Protein AF-A0A820LWG1-F1 (afdb_monomer)

Organism: NCBI:txid392030

Sequence (207 aa):
MNIDNVELYLRENHHHRILLNYHIVKKFYLRVALVQLDIRFLKSCRTKDIIPKFLWFKTANRNLTASPAYKNSQRRLLKQDIKEKLYGHLLRTAPKHTVDPAVVTNLSTRILSNDEIDCLANGLDYGLVPKRFDEMNAVGNIEQFFHRVTDIYQHHKKCMKDLRDNDKIIPNDIRVLNINEMILASHLRSLTDTFRHQADRYRQKQY

Mean predicted aligned error: 16.71 Å

Structure (mmCIF, N/CA/C/O backbone):
data_AF-A0A820LWG1-F1
#
_entry.id   AF-A0A820LWG1-F1
#
loop_
_atom_site.group_PDB
_atom_site.id
_atom_site.type_symbol
_atom_site.label_atom_id
_atom_site.label_alt_id
_atom_site.label_comp_id
_atom_site.label_asym_id
_atom_site.label_entity_id
_atom_site.label_seq_id
_atom_site.pdbx_PDB_ins_code
_atom_site.Cartn_x
_atom_site.Cartn_y
_atom_site.Cartn_z
_atom_site.occupancy
_atom_site.B_iso_or_equiv
_atom_site.auth_seq_id
_atom_site.auth_comp_id
_atom_site.auth_asym_id
_atom_site.auth_atom_id
_atom_site.pdbx_PDB_model_num
ATOM 1 N N . MET A 1 1 ? 24.101 2.723 -8.446 1.00 50.53 1 MET A N 1
ATOM 2 C CA . MET A 1 1 ? 23.665 3.758 -9.405 1.00 50.53 1 MET A CA 1
ATOM 3 C C . MET A 1 1 ? 22.662 4.645 -8.682 1.00 50.53 1 MET A C 1
ATOM 5 O O . MET A 1 1 ? 21.725 4.098 -8.115 1.00 50.53 1 MET A O 1
ATOM 9 N N . ASN A 1 2 ? 22.907 5.955 -8.586 1.00 65.75 2 ASN A N 1
ATOM 10 C CA . ASN A 1 2 ? 21.957 6.875 -7.952 1.00 65.75 2 ASN A CA 1
ATOM 11 C C . ASN A 1 2 ? 20.676 6.952 -8.813 1.00 65.75 2 ASN A C 1
ATOM 13 O O . ASN A 1 2 ? 20.778 6.911 -10.039 1.00 65.75 2 ASN A O 1
ATOM 17 N N . ILE A 1 3 ? 19.493 7.035 -8.197 1.00 63.03 3 ILE A N 1
ATOM 18 C CA . ILE A 1 3 ? 18.191 7.118 -8.895 1.00 63.03 3 ILE A CA 1
ATOM 19 C C . ILE A 1 3 ? 18.166 8.310 -9.860 1.00 63.03 3 ILE A C 1
ATOM 21 O O . ILE A 1 3 ? 17.592 8.222 -10.947 1.00 63.03 3 ILE A O 1
ATOM 25 N N . ASP A 1 4 ? 18.852 9.388 -9.490 1.00 71.19 4 ASP A N 1
ATOM 26 C CA . ASP A 1 4 ? 18.966 10.601 -10.296 1.00 71.19 4 ASP A CA 1
ATOM 27 C C . ASP A 1 4 ? 19.727 10.351 -11.610 1.00 71.19 4 ASP A C 1
ATOM 29 O O . ASP A 1 4 ? 19.377 10.903 -12.652 1.00 71.19 4 ASP A O 1
ATOM 33 N N . ASN A 1 5 ? 20.691 9.422 -11.609 1.00 80.06 5 ASN A N 1
ATOM 34 C CA . ASN A 1 5 ? 21.483 9.089 -12.797 1.00 80.06 5 ASN A CA 1
ATOM 35 C C . ASN A 1 5 ? 20.677 8.279 -13.822 1.00 80.06 5 ASN A C 1
ATOM 37 O O . ASN A 1 5 ? 20.964 8.340 -15.014 1.00 80.06 5 ASN A O 1
ATOM 41 N N . VAL A 1 6 ? 19.675 7.515 -13.373 1.00 78.38 6 VAL A N 1
ATOM 42 C CA . VAL A 1 6 ? 18.792 6.749 -14.269 1.00 78.38 6 VAL A CA 1
ATOM 43 C C . VAL A 1 6 ? 17.844 7.691 -15.001 1.00 78.38 6 VAL A C 1
ATOM 45 O O . VAL A 1 6 ? 17.640 7.550 -16.201 1.00 78.38 6 VAL A O 1
ATOM 48 N N . GLU A 1 7 ? 17.286 8.680 -14.303 1.00 82.94 7 GLU A N 1
ATOM 49 C CA . GLU A 1 7 ? 16.366 9.637 -14.919 1.00 82.94 7 GLU A CA 1
ATOM 50 C C . GLU A 1 7 ? 17.078 10.539 -15.935 1.00 82.94 7 GLU A C 1
ATOM 52 O O . GLU A 1 7 ? 16.547 10.758 -17.024 1.00 82.94 7 GLU A O 1
ATOM 57 N N . LEU A 1 8 ? 18.294 10.997 -15.617 1.00 84.50 8 LEU A N 1
ATOM 58 C CA . LEU A 1 8 ? 19.128 11.764 -16.545 1.00 84.50 8 LEU A CA 1
ATOM 59 C C . LEU A 1 8 ? 19.447 10.951 -17.809 1.00 84.50 8 LEU A C 1
ATOM 61 O O . LEU A 1 8 ? 19.193 11.409 -18.920 1.00 84.50 8 LEU A O 1
ATOM 65 N N . TYR A 1 9 ? 19.883 9.701 -17.639 1.00 82.56 9 TYR A N 1
ATOM 66 C CA . TYR A 1 9 ? 20.164 8.801 -18.756 1.00 82.56 9 TYR A CA 1
ATOM 67 C C . TYR A 1 9 ? 18.933 8.570 -19.646 1.00 82.56 9 TYR A C 1
ATOM 69 O O . TYR A 1 9 ? 19.039 8.605 -20.872 1.00 82.56 9 TYR A O 1
ATOM 77 N N . LEU A 1 10 ? 17.754 8.376 -19.042 1.00 80.75 10 LEU A N 1
ATOM 78 C CA . LEU A 1 10 ? 16.502 8.204 -19.781 1.00 80.75 10 LEU A CA 1
ATOM 79 C C . LEU A 1 10 ? 16.091 9.466 -20.551 1.00 80.75 10 LEU A C 1
ATOM 81 O O . LEU A 1 10 ? 15.512 9.338 -21.627 1.00 80.75 10 LEU A O 1
ATOM 85 N N . ARG A 1 11 ? 16.397 10.664 -20.037 1.00 82.38 11 ARG A N 1
ATOM 86 C CA . ARG A 1 11 ? 16.157 11.932 -20.749 1.00 82.38 11 ARG A CA 1
ATOM 87 C C . ARG A 1 11 ? 17.078 12.099 -21.949 1.00 82.38 11 ARG A C 1
ATOM 89 O O . ARG A 1 11 ? 16.626 12.582 -22.980 1.00 82.38 11 ARG A O 1
ATOM 96 N N . GLU A 1 12 ? 18.336 11.696 -21.814 1.00 86.31 12 GLU A N 1
ATOM 97 C CA . GLU A 1 12 ? 19.353 11.867 -22.854 1.00 86.31 12 GLU A CA 1
ATOM 98 C C . GLU A 1 12 ? 19.250 10.822 -23.975 1.00 86.31 12 GLU A C 1
ATOM 100 O O . GLU A 1 12 ? 19.543 11.133 -25.125 1.00 86.31 12 GLU A O 1
ATOM 105 N N . ASN A 1 13 ? 18.820 9.592 -23.664 1.00 78.38 13 ASN A N 1
ATOM 106 C CA . ASN A 1 13 ? 18.968 8.450 -24.578 1.00 78.38 13 ASN A CA 1
ATOM 107 C C . ASN A 1 13 ? 17.647 7.843 -25.078 1.00 78.38 13 ASN A C 1
ATOM 109 O O . ASN A 1 13 ? 17.668 6.965 -25.942 1.00 78.38 13 ASN A O 1
ATOM 113 N N . HIS A 1 14 ? 16.489 8.256 -24.550 1.00 79.00 14 HIS A N 1
ATOM 114 C CA . HIS A 1 14 ? 15.221 7.576 -24.824 1.00 79.00 14 HIS A CA 1
ATOM 115 C C . HIS A 1 14 ? 14.048 8.526 -25.108 1.00 79.00 14 HIS A C 1
ATOM 117 O O . HIS A 1 14 ? 13.994 9.668 -24.660 1.00 79.00 14 HIS A O 1
ATOM 123 N N . HIS A 1 15 ? 13.054 8.026 -25.852 1.00 75.31 15 HIS A N 1
ATOM 124 C CA . HIS A 1 15 ? 11.836 8.774 -26.167 1.00 75.31 15 HIS A CA 1
ATOM 125 C C . HIS A 1 15 ? 10.982 9.051 -24.920 1.00 75.31 15 HIS A C 1
ATOM 127 O O . HIS A 1 15 ? 10.884 8.220 -24.015 1.00 75.31 15 HIS A O 1
ATOM 133 N N . HIS A 1 16 ? 10.251 10.171 -24.945 1.00 75.56 16 HIS A N 1
ATOM 134 C CA . HIS A 1 16 ? 9.352 10.649 -23.883 1.00 75.56 16 HIS A CA 1
ATOM 135 C C . HIS A 1 16 ? 8.434 9.566 -23.273 1.00 75.56 16 HIS A C 1
ATOM 137 O O . HIS A 1 16 ? 8.192 9.556 -22.067 1.00 75.56 16 HIS A O 1
ATOM 143 N N . ARG A 1 17 ? 7.971 8.598 -24.079 1.00 71.31 17 ARG A N 1
ATOM 144 C CA . ARG A 1 17 ? 7.137 7.472 -23.617 1.00 71.31 17 ARG A CA 1
ATOM 145 C C . ARG A 1 17 ? 7.831 6.565 -22.591 1.00 71.31 17 ARG A C 1
ATOM 147 O O . ARG A 1 17 ? 7.182 6.108 -21.656 1.00 71.31 17 ARG A O 1
ATOM 154 N N . ILE A 1 18 ? 9.131 6.309 -22.742 1.00 76.56 18 ILE A N 1
ATOM 155 C CA . ILE A 1 18 ? 9.896 5.466 -21.805 1.00 76.56 18 ILE A CA 1
ATOM 156 C C . ILE A 1 18 ? 10.023 6.177 -20.454 1.00 76.56 18 ILE A C 1
ATOM 158 O O . ILE A 1 18 ? 9.853 5.558 -19.406 1.00 76.56 18 ILE A O 1
ATOM 162 N N . LEU A 1 19 ? 10.229 7.494 -20.484 1.00 77.62 19 LEU A N 1
ATOM 163 C CA . LEU A 1 19 ? 10.267 8.352 -19.302 1.00 77.62 19 LEU A CA 1
ATOM 164 C C . LEU A 1 19 ? 8.940 8.352 -18.537 1.00 77.62 19 LEU A C 1
ATOM 166 O O . LEU A 1 19 ? 8.931 8.211 -17.315 1.00 77.62 19 LEU A O 1
ATOM 170 N N . LEU A 1 20 ? 7.816 8.441 -19.253 1.00 76.19 20 LEU A N 1
ATOM 171 C CA . LEU A 1 20 ? 6.486 8.353 -18.652 1.00 76.19 20 LEU A CA 1
ATOM 172 C C . LEU A 1 20 ? 6.287 7.012 -17.929 1.00 76.19 20 LEU A C 1
ATOM 174 O O . LEU A 1 20 ? 5.904 6.991 -16.758 1.00 76.19 20 LEU A O 1
ATOM 178 N N . ASN A 1 21 ? 6.615 5.901 -18.592 1.00 74.75 21 ASN A N 1
ATOM 179 C CA . ASN A 1 21 ? 6.519 4.568 -17.995 1.00 74.75 21 ASN A CA 1
ATOM 180 C C . ASN A 1 21 ? 7.423 4.431 -16.763 1.00 74.75 21 ASN A C 1
ATOM 182 O O . ASN A 1 21 ? 6.991 3.909 -15.735 1.00 74.75 21 ASN A O 1
ATOM 186 N N . TYR A 1 22 ? 8.651 4.953 -16.829 1.00 81.19 22 TYR A N 1
ATOM 187 C CA . TYR A 1 22 ? 9.561 4.983 -15.687 1.00 81.19 22 TYR A CA 1
ATOM 188 C C . TYR A 1 22 ? 8.958 5.733 -14.494 1.00 81.19 22 TYR A C 1
ATOM 190 O O . TYR A 1 22 ? 8.985 5.221 -13.376 1.00 81.19 22 TYR A O 1
ATOM 198 N N . HIS A 1 23 ? 8.359 6.906 -14.709 1.00 80.75 23 HIS A N 1
ATOM 199 C CA . HIS A 1 23 ? 7.719 7.666 -13.635 1.00 80.75 23 HIS A CA 1
ATOM 200 C C . HIS A 1 23 ? 6.524 6.938 -13.018 1.00 80.75 23 HIS A C 1
ATOM 202 O O . HIS A 1 23 ? 6.394 6.933 -11.792 1.00 80.75 23 HIS A O 1
ATOM 208 N N . ILE A 1 24 ? 5.688 6.292 -13.835 1.00 78.81 24 ILE A N 1
ATOM 209 C CA . ILE A 1 24 ? 4.558 5.481 -13.356 1.00 78.81 24 ILE A CA 1
ATOM 210 C C . ILE A 1 24 ? 5.069 4.363 -12.441 1.00 78.81 24 ILE A C 1
ATOM 212 O O . ILE A 1 24 ? 4.606 4.216 -11.307 1.00 78.81 24 ILE A O 1
ATOM 216 N N . VAL A 1 25 ? 6.082 3.623 -12.896 1.00 77.81 25 VAL A N 1
ATOM 217 C CA . VAL A 1 25 ? 6.689 2.524 -12.137 1.00 77.81 25 VAL A CA 1
ATOM 218 C C . VAL A 1 25 ? 7.358 3.039 -10.857 1.00 77.81 25 VAL A C 1
ATOM 220 O O . VAL A 1 25 ? 7.107 2.511 -9.773 1.00 77.81 25 VAL A O 1
ATOM 223 N N . LYS A 1 26 ? 8.147 4.118 -10.936 1.00 84.25 26 LYS A N 1
ATOM 224 C CA . LYS A 1 26 ? 8.788 4.773 -9.781 1.00 84.25 26 LYS A CA 1
ATOM 225 C C . LYS A 1 26 ? 7.750 5.177 -8.733 1.00 84.25 26 LYS A C 1
ATOM 227 O O . LYS A 1 26 ? 7.909 4.869 -7.553 1.00 84.25 26 LYS A O 1
ATOM 232 N N . LYS A 1 27 ? 6.657 5.817 -9.155 1.00 82.00 27 LYS A N 1
ATOM 233 C CA . LYS A 1 27 ? 5.558 6.240 -8.277 1.00 82.00 27 LYS A CA 1
ATOM 234 C C . LYS A 1 27 ? 4.862 5.052 -7.617 1.00 82.00 27 LYS A C 1
ATOM 236 O O . LYS A 1 27 ? 4.567 5.113 -6.423 1.00 82.00 27 LYS A O 1
ATOM 241 N N . PHE A 1 28 ? 4.644 3.965 -8.355 1.00 81.94 28 PHE A N 1
ATOM 242 C CA . PHE A 1 28 ? 4.111 2.722 -7.803 1.00 81.94 28 PHE A CA 1
ATOM 243 C C . PHE A 1 28 ? 5.015 2.154 -6.699 1.00 81.94 28 PHE A C 1
ATOM 245 O O . PHE A 1 28 ? 4.542 1.913 -5.588 1.00 81.94 28 PHE A O 1
ATOM 252 N N . TYR A 1 29 ? 6.320 2.019 -6.951 1.00 82.56 29 TYR A N 1
ATOM 253 C CA . TYR A 1 29 ? 7.264 1.511 -5.949 1.00 82.56 29 TYR A CA 1
ATOM 254 C C . TYR A 1 29 ? 7.358 2.406 -4.710 1.00 82.56 29 TYR A C 1
ATOM 256 O O . TYR A 1 29 ? 7.412 1.895 -3.592 1.00 82.56 29 TYR A O 1
ATOM 264 N N . LEU A 1 30 ? 7.318 3.731 -4.880 1.00 84.00 30 LEU A N 1
ATOM 265 C CA . LEU A 1 30 ? 7.292 4.666 -3.753 1.00 84.00 30 LEU A CA 1
ATOM 266 C C . LEU A 1 30 ? 6.033 4.486 -2.894 1.00 84.00 30 LEU A C 1
ATOM 268 O O . LEU A 1 30 ? 6.136 4.456 -1.669 1.00 84.00 30 LEU A O 1
ATOM 272 N N . ARG A 1 31 ? 4.857 4.294 -3.507 1.00 83.75 31 ARG A N 1
ATOM 273 C CA . ARG A 1 31 ? 3.612 3.990 -2.774 1.00 83.75 31 ARG A CA 1
ATOM 274 C C . ARG A 1 31 ? 3.729 2.686 -1.982 1.00 83.75 31 ARG A C 1
ATOM 276 O O . ARG A 1 31 ? 3.400 2.670 -0.797 1.00 83.75 31 ARG A O 1
ATOM 283 N N . VAL A 1 32 ? 4.263 1.628 -2.601 1.00 83.69 32 VAL A N 1
ATOM 284 C CA . VAL A 1 32 ? 4.516 0.341 -1.927 1.00 83.69 32 VAL A CA 1
ATOM 285 C C . VAL A 1 32 ? 5.443 0.533 -0.723 1.00 83.69 32 VAL A C 1
ATOM 287 O O . VAL A 1 32 ? 5.138 0.052 0.369 1.00 83.69 32 VAL A O 1
ATOM 290 N N . ALA A 1 33 ? 6.549 1.260 -0.894 1.00 85.56 33 ALA A N 1
ATOM 291 C CA . ALA A 1 33 ? 7.512 1.513 0.174 1.00 85.56 33 ALA A CA 1
ATOM 292 C C . ALA A 1 33 ? 6.890 2.295 1.345 1.00 85.56 33 ALA A C 1
ATOM 294 O O . ALA A 1 33 ? 7.072 1.915 2.502 1.00 85.56 33 ALA A O 1
ATOM 295 N N . LEU A 1 34 ? 6.101 3.337 1.061 1.00 88.94 34 LEU A N 1
ATOM 296 C CA . LEU A 1 34 ? 5.380 4.102 2.085 1.00 88.94 34 LEU A CA 1
ATOM 297 C C . LEU A 1 34 ? 4.405 3.219 2.872 1.00 88.94 34 LEU A C 1
ATOM 299 O O . LEU A 1 34 ? 4.384 3.253 4.100 1.00 88.94 34 LEU A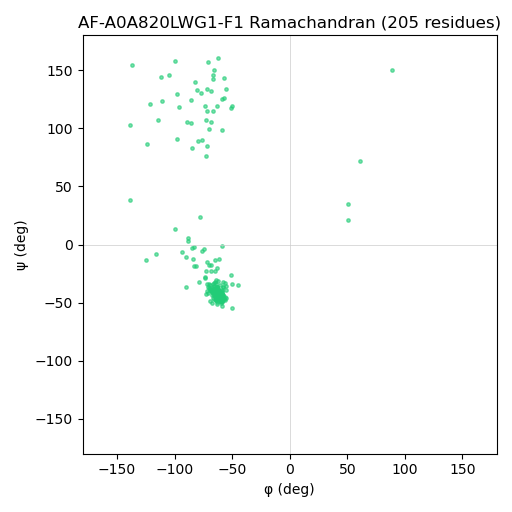 O 1
ATOM 303 N N . VAL A 1 35 ? 3.649 2.360 2.189 1.00 87.50 35 VAL A N 1
ATOM 304 C CA . VAL A 1 35 ? 2.713 1.449 2.862 1.00 87.50 35 VAL A CA 1
ATOM 305 C C . VAL A 1 35 ? 3.444 0.408 3.708 1.00 87.50 35 VAL A C 1
ATOM 307 O O . VAL A 1 35 ? 2.989 0.074 4.802 1.00 87.50 35 VAL A O 1
ATOM 310 N N . GLN A 1 36 ? 4.602 -0.081 3.264 1.00 89.81 36 GLN A N 1
ATOM 311 C CA . GLN A 1 36 ? 5.437 -0.967 4.078 1.00 89.81 36 GLN A CA 1
ATOM 312 C C . GLN A 1 36 ? 5.947 -0.275 5.347 1.00 89.81 36 GLN A C 1
ATOM 314 O O . GLN A 1 36 ? 5.957 -0.897 6.416 1.00 89.81 36 GLN A O 1
ATOM 319 N N . LEU A 1 37 ? 6.342 0.999 5.251 1.00 93.38 37 LEU A N 1
ATOM 320 C CA . LEU A 1 37 ? 6.733 1.806 6.408 1.00 93.38 37 LEU A CA 1
ATOM 321 C C . LEU A 1 37 ? 5.564 1.980 7.383 1.00 93.38 37 LEU A C 1
ATOM 323 O O . LEU A 1 37 ? 5.737 1.718 8.574 1.00 93.38 37 LEU A O 1
ATOM 327 N N . ASP A 1 38 ? 4.369 2.300 6.884 1.00 94.62 38 ASP A N 1
ATOM 328 C CA . ASP A 1 38 ? 3.156 2.389 7.701 1.00 94.62 38 ASP A CA 1
ATOM 329 C C . ASP A 1 38 ? 2.851 1.069 8.414 1.00 94.62 38 ASP A C 1
ATOM 331 O O . ASP A 1 38 ? 2.622 1.043 9.622 1.00 94.62 38 ASP A O 1
ATOM 335 N N . ILE A 1 39 ? 2.879 -0.058 7.696 1.00 94.81 39 ILE A N 1
ATOM 336 C CA . ILE A 1 39 ? 2.629 -1.380 8.285 1.00 94.81 39 ILE A CA 1
ATOM 337 C C . ILE A 1 39 ? 3.658 -1.677 9.379 1.00 94.81 39 ILE A C 1
ATOM 339 O O . ILE A 1 39 ? 3.299 -2.199 10.438 1.00 94.81 39 ILE A O 1
ATOM 343 N N . ARG A 1 40 ? 4.936 -1.351 9.148 1.00 96.69 40 ARG A N 1
ATOM 344 C CA . ARG A 1 40 ? 6.002 -1.532 10.141 1.00 96.69 40 ARG A CA 1
ATOM 345 C C . ARG A 1 40 ? 5.746 -0.677 11.381 1.00 96.69 40 ARG A C 1
ATOM 347 O O . ARG A 1 40 ? 5.840 -1.193 12.496 1.00 96.69 40 ARG A O 1
ATOM 354 N N . PHE A 1 41 ? 5.375 0.586 11.193 1.00 97.75 41 PHE A N 1
ATOM 355 C CA . PHE A 1 41 ? 5.004 1.498 12.270 1.00 97.75 41 PHE A CA 1
ATOM 356 C C . PHE A 1 41 ? 3.815 0.958 13.081 1.00 97.75 41 PHE A C 1
ATOM 358 O O . PHE A 1 41 ? 3.933 0.770 14.291 1.00 97.75 41 PHE A O 1
ATOM 365 N N . LEU A 1 42 ? 2.708 0.599 12.423 1.00 97.12 42 LEU A N 1
ATOM 366 C CA . LEU A 1 42 ? 1.505 0.076 13.078 1.00 97.12 42 LEU A CA 1
ATOM 367 C C . LEU A 1 42 ? 1.770 -1.234 13.836 1.00 97.12 42 LEU A C 1
ATOM 369 O O . LEU A 1 42 ? 1.276 -1.424 14.949 1.00 97.12 42 LEU A O 1
ATOM 373 N N . LYS A 1 43 ? 2.579 -2.139 13.266 1.00 97.31 43 LYS A N 1
ATOM 374 C CA . LYS A 1 43 ? 3.006 -3.370 13.949 1.00 97.31 43 LYS A CA 1
ATOM 375 C C . LYS A 1 43 ? 3.822 -3.058 15.204 1.00 97.31 43 LYS A C 1
ATOM 377 O O . LYS A 1 43 ? 3.582 -3.684 16.230 1.00 97.31 43 LYS A O 1
ATOM 382 N N . SER A 1 44 ? 4.728 -2.081 15.140 1.00 98.00 44 SER A N 1
ATOM 383 C CA . SER A 1 44 ? 5.508 -1.621 16.296 1.00 98.00 44 SER A CA 1
ATOM 384 C C . SER A 1 44 ? 4.606 -1.048 17.394 1.00 98.00 44 SER A C 1
ATOM 386 O O . SER A 1 44 ? 4.723 -1.448 18.551 1.00 98.00 44 SER A O 1
ATOM 388 N N . CYS A 1 45 ? 3.641 -0.198 17.026 1.00 97.62 45 CYS A N 1
ATOM 389 C CA . CYS A 1 45 ? 2.618 0.318 17.939 1.00 97.62 45 CYS A CA 1
ATOM 390 C C . CYS A 1 45 ? 1.848 -0.812 18.629 1.00 97.62 45 CYS A C 1
ATOM 392 O O . CYS A 1 45 ? 1.724 -0.815 19.850 1.00 97.62 45 CYS A O 1
ATOM 394 N N . ARG A 1 46 ? 1.414 -1.823 17.866 1.00 97.44 46 ARG A N 1
ATOM 395 C CA . ARG A 1 46 ? 0.707 -2.991 18.405 1.00 97.44 46 ARG A CA 1
ATOM 396 C C . ARG A 1 46 ? 1.560 -3.786 19.395 1.00 97.44 46 ARG A C 1
ATOM 398 O O . ARG A 1 46 ? 1.050 -4.169 20.439 1.00 97.44 46 ARG A O 1
ATOM 405 N N . THR A 1 47 ? 2.828 -4.045 19.075 1.00 98.12 47 THR A N 1
ATOM 406 C CA . THR A 1 47 ? 3.739 -4.806 19.950 1.00 98.12 47 THR A CA 1
ATOM 407 C C . THR A 1 47 ? 4.030 -4.069 21.255 1.00 98.12 47 THR A C 1
ATOM 409 O O . THR A 1 47 ? 4.149 -4.702 22.295 1.00 98.12 47 THR A O 1
ATOM 412 N N . LYS A 1 48 ? 4.118 -2.736 21.210 1.00 97.88 48 LYS A N 1
ATOM 413 C CA . LYS A 1 48 ? 4.393 -1.892 22.383 1.00 97.88 48 LYS A CA 1
ATOM 414 C C . LYS A 1 48 ? 3.132 -1.465 23.148 1.00 97.88 48 LYS A C 1
ATOM 416 O O . LYS A 1 48 ? 3.245 -0.673 24.073 1.00 97.88 48 LYS A O 1
ATOM 421 N N . ASP A 1 49 ? 1.950 -1.932 22.735 1.00 96.62 49 ASP A N 1
ATOM 422 C CA . ASP A 1 49 ? 0.637 -1.488 23.238 1.00 96.62 49 ASP A CA 1
ATOM 423 C C . ASP A 1 49 ? 0.453 0.048 23.224 1.00 96.62 49 ASP A C 1
ATOM 425 O O . ASP A 1 49 ? -0.190 0.642 24.086 1.00 96.62 49 ASP A O 1
ATOM 429 N N . ILE A 1 50 ? 1.024 0.712 22.212 1.00 97.50 50 ILE A N 1
ATOM 430 C CA . ILE A 1 50 ? 0.899 2.156 21.982 1.00 97.50 50 ILE A CA 1
ATOM 431 C C . ILE A 1 50 ? -0.194 2.388 20.940 1.00 97.50 50 ILE A C 1
ATOM 433 O O . ILE A 1 50 ? -0.146 1.819 19.850 1.00 97.50 50 ILE A O 1
ATOM 437 N N . ILE A 1 51 ? -1.150 3.275 21.229 1.00 97.19 51 ILE A N 1
ATOM 438 C CA . ILE A 1 51 ? -2.185 3.674 20.267 1.00 97.19 51 ILE A CA 1
ATOM 439 C C . ILE A 1 51 ? -1.777 4.971 19.548 1.00 97.19 51 ILE A C 1
ATOM 441 O O . ILE A 1 51 ? -1.662 6.011 20.205 1.00 97.19 51 ILE A O 1
ATOM 445 N N . PRO A 1 52 ? -1.611 4.957 18.212 1.00 96.06 52 PRO A N 1
ATOM 446 C CA . PRO A 1 52 ? -1.352 6.162 17.430 1.00 96.06 52 PRO A CA 1
ATOM 447 C C . PRO A 1 52 ? -2.435 7.233 17.602 1.00 96.06 52 PRO A C 1
ATOM 449 O O . PRO A 1 52 ? -3.624 6.917 17.643 1.00 96.06 52 PRO A O 1
ATOM 452 N N . LYS A 1 53 ? -2.034 8.512 17.613 1.00 95.12 53 LYS A N 1
ATOM 453 C CA . LYS A 1 53 ? -2.956 9.653 17.782 1.00 95.12 53 LYS A CA 1
ATOM 454 C C . LYS A 1 53 ? -4.064 9.711 16.726 1.00 95.12 53 LYS A C 1
ATOM 456 O O . LYS A 1 53 ? -5.165 10.136 17.038 1.00 95.12 53 LYS A O 1
ATOM 461 N N . PHE A 1 54 ? -3.804 9.271 15.496 1.00 94.62 54 PHE A N 1
ATOM 462 C CA . PHE A 1 54 ? -4.818 9.279 14.434 1.00 94.62 54 PHE A CA 1
ATOM 463 C C . PHE A 1 54 ? -5.923 8.228 14.629 1.00 94.62 54 PHE A C 1
ATOM 465 O O . PHE A 1 54 ? -6.971 8.339 14.008 1.00 94.62 54 PHE A O 1
ATOM 472 N N . LEU A 1 55 ? -5.727 7.237 15.508 1.00 92.75 55 LEU A N 1
ATOM 473 C CA . LEU A 1 55 ? -6.782 6.299 15.915 1.00 92.75 55 LEU A CA 1
ATOM 474 C C . LEU A 1 55 ? -7.587 6.809 17.118 1.00 92.75 55 LEU A C 1
ATOM 476 O O . LEU A 1 55 ? -8.400 6.079 17.689 1.00 92.75 55 LEU A O 1
ATOM 480 N N . TRP A 1 56 ? -7.334 8.038 17.566 1.00 94.19 56 TRP A N 1
ATOM 481 C CA . TRP A 1 56 ? -8.098 8.647 18.643 1.00 94.19 56 TRP A CA 1
ATOM 482 C C . TRP A 1 56 ? -9.340 9.296 18.051 1.00 94.19 56 TRP A C 1
ATOM 484 O O . TRP A 1 56 ? -9.253 10.149 17.171 1.00 94.19 56 TRP A O 1
ATOM 494 N N . PHE A 1 57 ? -10.501 8.903 18.559 1.00 92.81 57 PHE A N 1
ATOM 495 C CA . PHE A 1 57 ? -11.774 9.504 18.195 1.00 92.81 57 PHE A CA 1
ATOM 496 C C . PHE A 1 57 ? -12.333 10.261 19.395 1.00 92.81 57 PHE A C 1
ATOM 498 O O . PHE A 1 57 ? -12.149 9.871 20.549 1.00 92.81 57 PHE A O 1
ATOM 505 N N . LYS A 1 58 ? -12.994 11.389 19.128 1.00 93.94 58 LYS A N 1
ATOM 506 C CA . LYS A 1 58 ? -13.575 12.214 20.188 1.00 93.94 58 LYS A CA 1
ATOM 507 C C . LYS A 1 58 ? -14.738 11.463 20.831 1.00 93.94 58 LYS A C 1
ATOM 509 O O . LYS A 1 58 ? -15.610 10.950 20.135 1.00 93.94 58 LYS A O 1
ATOM 514 N N . THR A 1 59 ? -14.763 11.428 22.157 1.00 93.56 59 THR A N 1
ATOM 515 C CA . THR A 1 59 ? -15.888 10.905 22.935 1.00 93.56 59 THR A CA 1
ATOM 516 C C . THR A 1 59 ? -16.672 12.063 23.539 1.00 93.56 59 THR A C 1
ATOM 518 O O . THR A 1 59 ? -16.089 13.074 23.928 1.00 93.56 59 THR A O 1
ATOM 521 N N . ALA A 1 60 ? -17.995 11.912 23.651 1.00 91.88 60 ALA A N 1
ATOM 522 C CA . ALA A 1 60 ? -18.846 12.917 24.296 1.00 91.88 60 ALA A CA 1
ATOM 523 C C . ALA A 1 60 ? -18.452 13.143 25.767 1.00 91.88 60 ALA A C 1
ATOM 525 O O . ALA A 1 60 ? -18.486 14.262 26.267 1.00 91.88 60 ALA A O 1
ATOM 526 N N . ASN A 1 61 ? -18.013 12.082 26.447 1.00 94.00 61 ASN A N 1
ATOM 527 C CA . ASN A 1 61 ? -17.518 12.139 27.815 1.00 94.00 61 ASN A CA 1
ATOM 528 C C . ASN A 1 61 ? -16.005 11.874 27.841 1.00 94.00 61 ASN A C 1
ATOM 530 O O . ASN A 1 61 ? -15.545 10.825 27.382 1.00 94.00 61 ASN A O 1
ATOM 534 N N . ARG A 1 62 ? -15.232 12.810 28.408 1.00 93.12 62 ARG A N 1
ATOM 535 C CA . ARG A 1 62 ? -13.768 12.702 28.529 1.00 93.12 62 ARG A CA 1
ATOM 536 C C . ARG A 1 62 ? -13.336 11.510 29.385 1.00 93.12 62 ARG A C 1
ATOM 538 O O . ARG A 1 62 ? -12.325 10.889 29.071 1.00 93.12 62 ARG A O 1
ATOM 545 N N . ASN A 1 63 ? -14.134 11.121 30.378 1.00 92.75 63 ASN A N 1
ATOM 546 C CA . ASN A 1 63 ? -13.847 9.978 31.251 1.00 92.75 63 ASN A CA 1
ATOM 547 C C . ASN A 1 63 ? -13.861 8.644 30.484 1.00 92.75 63 ASN A C 1
ATOM 549 O O . ASN A 1 63 ? -13.198 7.690 30.887 1.00 92.75 63 ASN A O 1
ATOM 553 N N . LEU A 1 64 ? -14.548 8.577 29.335 1.00 93.25 64 LEU A N 1
ATOM 554 C CA . LEU A 1 64 ? -14.558 7.376 28.496 1.00 93.25 64 LEU A CA 1
ATOM 555 C C . LEU A 1 64 ? -13.202 7.097 27.845 1.00 93.25 64 LEU A C 1
ATOM 557 O O . LEU A 1 64 ? -12.926 5.940 27.545 1.00 93.25 64 LEU A O 1
ATOM 561 N N . THR A 1 65 ? -12.335 8.099 27.678 1.00 93.06 65 THR A N 1
ATOM 562 C CA . THR A 1 65 ? -10.999 7.910 27.078 1.00 93.06 65 THR A CA 1
ATOM 563 C C . THR A 1 65 ? -10.098 6.997 27.914 1.00 93.06 65 THR A C 1
ATOM 565 O O . THR A 1 65 ? -9.287 6.252 27.366 1.00 93.06 65 THR A O 1
ATOM 568 N N . ALA A 1 66 ? -10.281 6.994 29.237 1.00 93.19 66 ALA A N 1
ATOM 569 C CA . ALA A 1 66 ? -9.570 6.105 30.151 1.00 93.19 66 ALA A CA 1
ATOM 570 C C . ALA A 1 66 ? -10.220 4.715 30.264 1.00 93.19 66 ALA A C 1
ATOM 572 O O . ALA A 1 66 ? -9.602 3.792 30.799 1.00 93.19 66 ALA A O 1
ATOM 573 N N . SER A 1 67 ? -11.448 4.545 29.758 1.00 96.81 67 SER A N 1
ATOM 574 C CA . SER A 1 67 ? -12.201 3.304 29.923 1.00 96.81 67 SER A CA 1
ATOM 575 C C . SER A 1 67 ? -11.550 2.125 29.178 1.00 96.81 67 SER A C 1
ATOM 577 O O . SER A 1 67 ? -11.023 2.291 28.069 1.00 96.81 67 SER A O 1
ATOM 579 N N . PRO A 1 68 ? -11.638 0.897 29.724 1.00 96.94 68 PRO A N 1
ATOM 580 C CA . PRO A 1 68 ? -11.175 -0.304 29.029 1.00 96.94 68 PRO A CA 1
ATOM 581 C C . PRO A 1 68 ? -11.863 -0.514 27.675 1.00 96.94 68 PRO A C 1
ATOM 583 O O . PRO A 1 68 ? -11.223 -0.936 26.713 1.00 96.94 68 PRO A O 1
ATOM 586 N N . ALA A 1 69 ? -13.153 -0.177 27.574 1.00 96.19 69 ALA A N 1
ATOM 587 C CA . ALA A 1 69 ? -13.923 -0.292 26.339 1.00 96.19 69 ALA A CA 1
ATOM 588 C C . ALA A 1 69 ? -13.343 0.586 25.218 1.00 96.19 69 ALA A C 1
ATOM 590 O O . ALA A 1 69 ? -13.163 0.112 24.097 1.00 96.19 69 ALA A O 1
ATOM 591 N N . TYR A 1 70 ? -12.974 1.833 25.528 1.00 96.19 70 TYR A N 1
ATOM 592 C CA . TYR A 1 70 ? -12.346 2.740 24.567 1.00 96.19 70 TYR A CA 1
ATOM 593 C C . TYR A 1 70 ? -10.990 2.209 24.088 1.00 96.19 70 TYR A C 1
ATOM 595 O O . TYR A 1 70 ? -10.771 2.090 22.880 1.00 96.19 70 TYR A O 1
ATOM 603 N N . LYS A 1 71 ? -10.121 1.772 25.013 1.00 96.31 71 LYS A N 1
ATOM 604 C CA . LYS A 1 71 ? -8.830 1.150 24.664 1.00 96.31 71 LYS A CA 1
ATOM 605 C C . LYS A 1 71 ? -9.009 -0.096 23.790 1.00 96.31 71 LYS A C 1
ATOM 607 O O . LYS A 1 71 ? -8.281 -0.283 22.815 1.00 96.31 71 LYS A O 1
ATOM 612 N N . ASN A 1 72 ? -10.000 -0.935 24.089 1.00 96.94 72 ASN A N 1
ATOM 613 C CA . ASN A 1 72 ? -10.302 -2.128 23.296 1.00 96.94 72 ASN A CA 1
ATOM 614 C C . ASN A 1 72 ? -10.789 -1.781 21.882 1.00 96.94 72 ASN A C 1
ATOM 616 O O . ASN A 1 72 ? -10.352 -2.414 20.9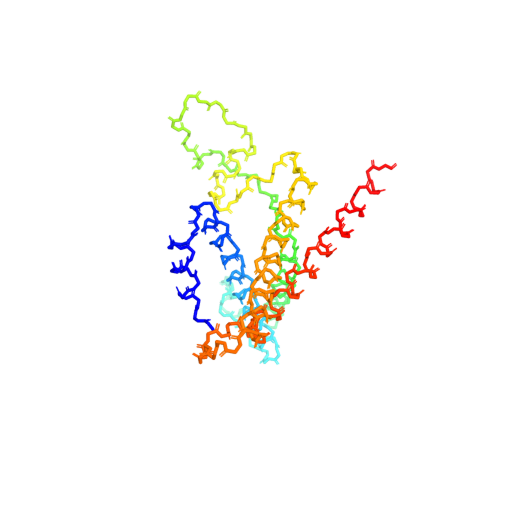18 1.00 96.94 72 ASN A O 1
ATOM 620 N N . SER A 1 73 ? -11.630 -0.756 21.734 1.00 97.19 73 SER A N 1
ATOM 621 C CA . SER A 1 73 ? -12.049 -0.246 20.424 1.00 97.19 73 SER A CA 1
ATOM 622 C C . SER A 1 73 ? -10.864 0.282 19.616 1.00 97.19 73 SER A C 1
ATOM 624 O O . SER A 1 73 ? -10.709 -0.082 18.453 1.00 97.19 73 SER A O 1
ATOM 626 N N . GLN A 1 74 ? -9.958 1.043 20.233 1.00 97.38 74 GLN A N 1
ATOM 627 C CA . GLN A 1 74 ? -8.743 1.521 19.564 1.00 97.38 74 GLN A CA 1
ATOM 628 C C . GLN A 1 74 ? -7.821 0.377 19.124 1.00 97.38 74 GLN A C 1
ATOM 630 O O . GLN A 1 74 ? -7.311 0.385 18.004 1.00 97.38 74 GLN A O 1
ATOM 635 N N . ARG A 1 75 ? -7.645 -0.655 19.959 1.00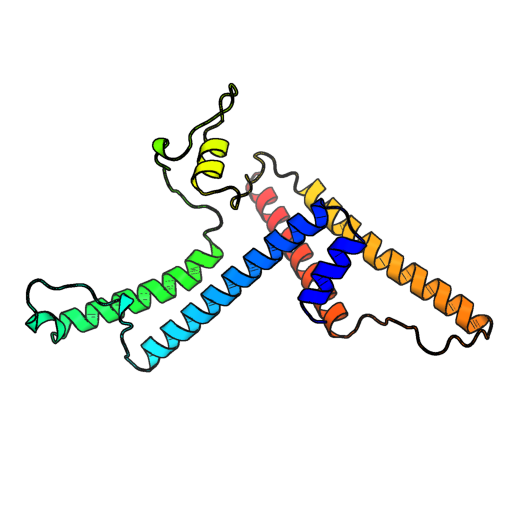 97.81 75 ARG A N 1
ATOM 636 C CA . ARG A 1 75 ? -6.885 -1.862 19.587 1.00 97.81 75 ARG A CA 1
ATOM 637 C C . ARG A 1 75 ? -7.533 -2.613 18.423 1.00 97.81 75 ARG A C 1
ATOM 639 O O . ARG A 1 75 ? -6.818 -3.157 17.580 1.00 97.81 75 ARG A O 1
ATOM 646 N N . ARG A 1 76 ? -8.869 -2.663 18.362 1.00 97.31 76 ARG A N 1
ATOM 647 C CA . ARG A 1 76 ? -9.602 -3.243 17.224 1.00 97.31 76 ARG A CA 1
ATOM 648 C C . ARG A 1 76 ? -9.357 -2.451 15.944 1.00 97.31 76 ARG A C 1
ATOM 650 O O . ARG A 1 76 ? -9.006 -3.071 14.945 1.00 97.31 76 ARG A O 1
ATOM 657 N N . LEU A 1 77 ? -9.463 -1.123 15.999 1.00 96.62 77 LEU A N 1
ATOM 658 C CA . LEU A 1 77 ? -9.165 -0.248 14.862 1.00 96.62 77 LEU A CA 1
ATOM 659 C C . LEU A 1 77 ? -7.721 -0.432 14.386 1.00 96.62 77 LEU A C 1
ATOM 661 O O . LEU A 1 77 ? -7.493 -0.666 13.209 1.00 96.62 77 LEU A O 1
ATOM 665 N N . LEU A 1 78 ? -6.751 -0.478 15.304 1.00 97.56 78 LEU A N 1
ATOM 666 C CA . LEU A 1 78 ? -5.349 -0.724 14.957 1.00 97.56 78 LEU A CA 1
ATOM 667 C C . LEU A 1 78 ? -5.149 -2.066 14.233 1.00 97.56 78 LEU A C 1
ATOM 669 O O . LEU A 1 78 ? -4.401 -2.154 13.259 1.00 97.56 78 LEU A O 1
ATOM 673 N N . LYS A 1 79 ? -5.808 -3.136 14.698 1.00 97.38 79 LYS A N 1
ATOM 674 C CA . LYS A 1 79 ? -5.763 -4.445 14.025 1.00 97.38 79 LYS A CA 1
ATOM 675 C C . LYS A 1 79 ? -6.402 -4.387 12.636 1.00 97.38 79 LYS A C 1
ATOM 677 O O . LYS A 1 79 ? -5.879 -5.018 11.717 1.00 97.38 79 LYS A O 1
ATOM 682 N N . GLN A 1 80 ? -7.508 -3.663 12.501 1.00 96.12 80 GLN A N 1
ATOM 683 C CA . GLN A 1 80 ? -8.204 -3.480 11.235 1.00 96.12 80 GLN A CA 1
ATOM 684 C C . GLN A 1 80 ? -7.349 -2.691 10.238 1.00 96.12 80 GLN A C 1
ATOM 686 O O . GLN A 1 80 ? -7.142 -3.189 9.141 1.00 96.12 80 GLN A O 1
ATOM 691 N N . ASP A 1 81 ? -6.735 -1.578 10.637 1.00 95.31 81 ASP A N 1
ATOM 692 C CA . ASP A 1 81 ? -5.828 -0.791 9.789 1.00 95.31 81 ASP A CA 1
ATOM 693 C C . ASP A 1 81 ? -4.644 -1.618 9.274 1.00 95.31 81 ASP A C 1
ATOM 695 O O . ASP A 1 81 ? -4.296 -1.564 8.093 1.00 95.31 81 ASP A O 1
ATOM 699 N N . ILE A 1 82 ? -4.025 -2.432 10.142 1.00 95.44 82 ILE A N 1
ATOM 700 C CA . ILE A 1 82 ? -2.947 -3.345 9.731 1.00 95.44 82 ILE A CA 1
ATOM 701 C C . ILE A 1 82 ? -3.463 -4.331 8.678 1.00 95.44 82 ILE A C 1
ATOM 703 O O . ILE A 1 82 ? -2.780 -4.585 7.685 1.00 95.44 82 ILE A O 1
ATOM 707 N N . LYS A 1 83 ? -4.659 -4.894 8.892 1.00 94.56 83 LYS A N 1
ATOM 708 C CA . LYS A 1 83 ? -5.295 -5.829 7.961 1.00 94.56 83 L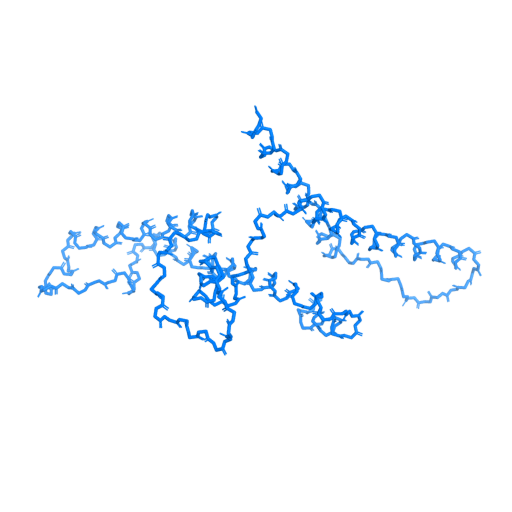YS A CA 1
ATOM 709 C C . LYS A 1 83 ? -5.587 -5.139 6.626 1.00 94.56 83 LYS A C 1
ATOM 711 O O . LYS A 1 83 ? -5.171 -5.633 5.585 1.00 94.56 83 LYS A O 1
ATOM 716 N N . GLU A 1 84 ? -6.243 -3.989 6.643 1.00 91.25 84 GLU A N 1
ATOM 717 C CA . GLU A 1 84 ? -6.602 -3.239 5.443 1.00 91.25 84 GLU A CA 1
ATOM 718 C C . GLU A 1 84 ? -5.376 -2.778 4.657 1.00 91.25 84 GLU A C 1
ATOM 720 O O . GLU A 1 84 ? -5.378 -2.882 3.437 1.00 91.25 84 GLU A O 1
ATOM 725 N N . LYS A 1 85 ? -4.285 -2.358 5.306 1.00 91.75 85 LYS A N 1
ATOM 726 C CA . LYS A 1 85 ? -3.046 -2.024 4.584 1.00 91.75 85 LYS A CA 1
ATOM 727 C C . LYS A 1 85 ? -2.354 -3.257 3.994 1.00 91.75 85 LYS A C 1
ATOM 729 O O . LYS A 1 85 ? -1.795 -3.158 2.907 1.00 91.75 85 LYS A O 1
ATOM 734 N N . LEU A 1 86 ? -2.420 -4.417 4.657 1.00 88.69 86 LEU A N 1
ATOM 735 C CA . LEU A 1 86 ? -1.863 -5.674 4.134 1.00 88.69 86 LEU A CA 1
ATOM 736 C C . LEU A 1 86 ? -2.640 -6.202 2.920 1.00 88.69 86 LEU A C 1
ATOM 738 O O . LEU A 1 86 ? -2.032 -6.548 1.913 1.00 88.69 86 LEU A O 1
ATOM 742 N N . TYR A 1 87 ? -3.970 -6.267 3.010 1.00 85.06 87 TYR A N 1
ATOM 743 C CA . TYR A 1 87 ? -4.812 -6.854 1.959 1.00 85.06 87 TYR A CA 1
ATOM 744 C C . TYR A 1 87 ? -5.257 -5.826 0.918 1.00 85.06 87 TYR A C 1
ATOM 746 O O . TYR A 1 87 ? -5.317 -6.123 -0.272 1.00 85.06 87 TYR A O 1
ATOM 754 N N . GLY A 1 88 ? -5.532 -4.597 1.346 1.00 76.69 88 GLY A N 1
ATOM 755 C CA . GLY A 1 88 ? -5.974 -3.513 0.479 1.00 76.69 88 GLY A CA 1
ATOM 756 C C . GLY A 1 88 ? -4.894 -3.072 -0.497 1.00 76.69 88 GLY A C 1
ATOM 757 O O . GLY A 1 88 ? -5.225 -2.777 -1.632 1.00 76.69 88 GLY A O 1
ATOM 758 N N . HIS A 1 89 ? -3.606 -3.098 -0.145 1.00 67.25 89 HIS A N 1
ATOM 759 C CA . HIS A 1 89 ? -2.556 -2.746 -1.112 1.00 67.25 89 HIS A CA 1
ATOM 760 C C . HIS A 1 89 ? -2.340 -3.818 -2.196 1.00 67.25 89 HIS A C 1
ATOM 762 O O . HIS A 1 89 ? -1.851 -3.508 -3.279 1.00 67.25 89 HIS A O 1
ATOM 768 N N . LEU A 1 90 ? -2.721 -5.071 -1.926 1.00 58.56 90 LEU A N 1
ATOM 769 C CA . LEU A 1 90 ? -2.674 -6.154 -2.913 1.00 58.56 90 LEU A CA 1
ATOM 770 C C . LEU A 1 90 ? -3.892 -6.146 -3.853 1.00 58.56 90 LEU A C 1
ATOM 772 O O . LEU A 1 90 ? -3.833 -6.757 -4.913 1.00 58.56 90 LEU A O 1
ATOM 776 N N . LEU A 1 91 ? -4.982 -5.467 -3.471 1.00 56.06 91 LEU A N 1
ATOM 777 C CA . LEU A 1 91 ? -6.281 -5.548 -4.155 1.00 56.06 91 LEU A CA 1
ATOM 778 C C . LEU A 1 91 ? -6.851 -4.192 -4.619 1.00 56.06 91 LEU A C 1
ATOM 780 O O . LEU A 1 91 ? -7.780 -4.171 -5.419 1.00 56.06 91 LEU A O 1
ATOM 784 N N . ARG A 1 92 ? -6.319 -3.046 -4.167 1.00 53.03 92 ARG A N 1
ATOM 785 C CA . ARG A 1 92 ? -6.795 -1.692 -4.538 1.00 53.03 92 ARG A CA 1
ATOM 786 C C . ARG A 1 92 ? -6.346 -1.216 -5.926 1.00 53.03 92 ARG A C 1
ATOM 788 O O . ARG A 1 92 ? -6.349 -0.016 -6.178 1.00 53.03 92 ARG A O 1
ATOM 795 N N . THR A 1 93 ? -6.016 -2.109 -6.855 1.00 49.00 93 THR A N 1
ATOM 796 C CA . THR A 1 93 ? -5.928 -1.724 -8.276 1.00 49.00 93 THR A CA 1
ATOM 797 C C . THR A 1 93 ? -7.302 -1.526 -8.925 1.00 49.00 93 THR A C 1
ATOM 799 O O . THR A 1 93 ? -7.356 -1.060 -10.055 1.00 49.00 93 THR A O 1
ATOM 802 N N . ALA A 1 94 ? -8.409 -1.785 -8.219 1.00 45.50 94 ALA A N 1
ATOM 803 C CA . ALA A 1 94 ? -9.747 -1.397 -8.668 1.00 45.50 94 ALA A CA 1
ATOM 804 C C . ALA A 1 94 ? -10.595 -0.859 -7.495 1.00 45.50 94 ALA A C 1
ATOM 806 O O . ALA A 1 94 ? -11.081 -1.647 -6.676 1.00 45.50 94 ALA A O 1
ATOM 807 N N . PRO A 1 95 ? -10.779 0.467 -7.358 1.00 46.66 95 PRO A N 1
ATOM 808 C CA . PRO A 1 95 ? -11.754 1.016 -6.430 1.00 46.66 95 PRO A CA 1
ATOM 809 C C . PRO A 1 95 ? -13.173 0.883 -7.001 1.00 46.66 95 PRO A C 1
ATOM 811 O O . PRO A 1 95 ? -13.447 1.293 -8.120 1.00 46.66 95 PRO A O 1
ATOM 814 N N . LYS A 1 96 ? -14.101 0.354 -6.196 1.00 43.84 96 LYS A N 1
ATOM 815 C CA . LYS A 1 96 ? -15.544 0.561 -6.379 1.00 43.84 96 LYS A CA 1
ATOM 816 C C . LYS A 1 96 ? -15.907 1.881 -5.702 1.00 43.84 96 LYS A C 1
ATOM 818 O O . LYS A 1 96 ? -16.294 1.873 -4.537 1.00 43.84 96 LYS A O 1
ATOM 823 N N . HIS A 1 97 ? -15.715 3.006 -6.379 1.00 48.69 97 HIS A N 1
ATOM 824 C CA . HIS A 1 97 ? -16.247 4.285 -5.919 1.00 48.69 97 HIS A CA 1
ATOM 825 C C . HIS A 1 97 ? -17.161 4.834 -7.007 1.00 48.69 97 HIS A C 1
ATOM 827 O O . HIS A 1 97 ? -16.740 5.023 -8.139 1.00 48.69 97 HIS A O 1
ATOM 833 N N . THR A 1 98 ? -18.427 5.062 -6.673 1.00 49.53 98 THR A N 1
ATOM 834 C CA . THR A 1 98 ? -19.312 5.895 -7.484 1.00 49.53 98 THR A CA 1
ATOM 835 C C . THR A 1 98 ? -18.817 7.323 -7.322 1.00 49.53 98 THR A C 1
ATOM 837 O O . THR A 1 98 ? -19.024 7.930 -6.268 1.00 49.53 98 THR A O 1
ATOM 840 N N . VAL A 1 99 ? -18.057 7.811 -8.294 1.00 54.12 99 VAL A N 1
ATOM 841 C CA . VAL A 1 99 ? -17.565 9.183 -8.265 1.00 54.12 99 VAL A CA 1
ATOM 842 C C . VAL A 1 99 ? -18.727 10.131 -8.529 1.00 54.12 99 VAL A C 1
ATOM 844 O O . VAL A 1 99 ? -19.535 9.897 -9.426 1.00 54.12 99 VAL A O 1
ATOM 847 N N . ASP A 1 100 ? -18.820 11.181 -7.717 1.00 56.78 100 ASP A N 1
ATOM 848 C CA . ASP A 1 100 ? -19.769 12.267 -7.918 1.00 56.78 100 ASP A CA 1
ATOM 849 C C . ASP A 1 100 ? -19.385 13.018 -9.213 1.00 56.78 100 ASP A C 1
ATOM 851 O O . ASP A 1 100 ? -18.287 13.587 -9.282 1.00 56.78 100 ASP A O 1
ATOM 855 N N . PRO A 1 101 ? -20.221 12.999 -10.269 1.00 60.06 101 PRO A N 1
ATOM 856 C CA . PRO A 1 101 ? -19.878 13.558 -11.579 1.00 60.06 101 PRO A CA 1
ATOM 857 C C . PRO A 1 101 ? -19.597 15.069 -11.551 1.00 60.06 101 PRO A C 1
ATOM 859 O O . PRO A 1 101 ? -19.036 15.600 -12.507 1.00 60.06 101 PRO A O 1
ATOM 862 N N . ALA A 1 102 ? -19.927 15.762 -10.456 1.00 66.94 102 ALA A N 1
ATOM 863 C CA . ALA A 1 102 ? -19.690 17.193 -10.282 1.00 66.94 102 ALA A CA 1
ATOM 864 C C . ALA A 1 102 ? -18.201 17.605 -10.238 1.00 66.94 102 ALA A C 1
ATOM 866 O O . ALA A 1 102 ? -17.898 18.791 -10.344 1.00 66.94 102 ALA A O 1
ATOM 867 N N . VAL A 1 103 ? -17.263 16.664 -10.082 1.00 68.69 103 VAL A N 1
ATOM 868 C CA . VAL A 1 103 ? -15.828 16.979 -9.931 1.00 68.69 103 VAL A CA 1
ATOM 869 C C . VAL A 1 103 ? -15.119 17.210 -11.277 1.00 68.69 103 VAL A C 1
ATOM 871 O O . VAL A 1 103 ? -14.057 17.832 -11.309 1.00 68.69 103 VAL A O 1
ATOM 874 N N . VAL A 1 104 ? -15.689 16.760 -12.404 1.00 74.00 104 VAL A N 1
ATOM 875 C CA . VAL A 1 104 ? -15.040 16.838 -13.727 1.00 74.00 104 VAL A CA 1
ATOM 876 C C . VAL A 1 104 ? -15.795 17.781 -14.660 1.00 74.00 104 VAL A C 1
ATOM 878 O O . VAL A 1 104 ? -16.837 17.436 -15.213 1.00 74.00 104 VAL A O 1
ATOM 881 N N . THR A 1 105 ? -15.219 18.957 -14.917 1.00 79.06 105 THR A N 1
ATOM 882 C CA . THR A 1 105 ? -15.716 19.874 -15.951 1.00 79.06 105 THR A CA 1
ATOM 883 C C . THR A 1 105 ? -15.123 19.492 -17.307 1.00 79.06 105 THR A C 1
ATOM 885 O O . THR A 1 105 ? -13.950 19.751 -17.580 1.00 79.06 105 THR A O 1
ATOM 888 N N . ASN A 1 106 ? -15.920 18.868 -18.175 1.00 81.81 106 ASN A N 1
ATOM 889 C CA . ASN A 1 106 ? -15.505 18.563 -19.544 1.00 81.81 106 ASN A CA 1
ATOM 890 C C . ASN A 1 106 ? -15.471 19.848 -20.387 1.00 81.81 106 ASN A C 1
ATOM 892 O O . ASN A 1 106 ? -16.512 20.390 -20.742 1.00 81.81 106 ASN A O 1
ATOM 896 N N . LEU A 1 107 ? -14.268 20.325 -20.711 1.00 86.69 107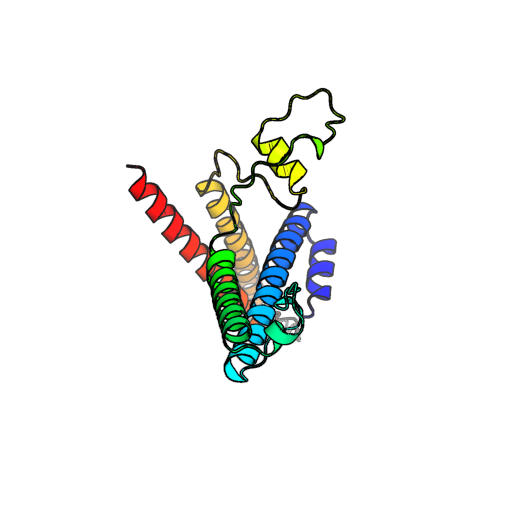 LEU A N 1
ATOM 897 C CA . LEU A 1 107 ? -14.066 21.509 -21.557 1.00 86.69 107 LEU A CA 1
ATOM 898 C C . LEU A 1 107 ? -14.124 21.195 -23.063 1.00 86.69 107 LEU A C 1
ATOM 900 O O . LEU A 1 107 ? -13.980 22.098 -23.884 1.00 86.69 107 LEU A O 1
ATOM 904 N N . SER A 1 108 ? -14.295 19.924 -23.442 1.00 85.06 108 SER A N 1
ATOM 905 C CA . SER A 1 108 ? -14.400 19.499 -24.839 1.00 85.06 108 SER A CA 1
ATOM 906 C C . SER A 1 108 ? -15.856 19.286 -25.259 1.00 85.06 108 SER A C 1
ATOM 908 O O . SER A 1 108 ? -16.721 18.993 -24.439 1.00 85.06 108 SER A O 1
ATOM 910 N N . THR A 1 109 ? -16.120 19.345 -26.565 1.00 89.81 109 THR A N 1
ATOM 911 C CA . THR A 1 109 ? -17.426 18.989 -27.149 1.00 89.81 109 THR A CA 1
ATOM 912 C C . THR A 1 109 ? -17.665 17.476 -27.226 1.00 89.81 109 THR A C 1
ATOM 914 O O . THR A 1 109 ? -18.748 17.038 -27.613 1.00 89.81 109 THR A O 1
ATOM 917 N N . ARG A 1 110 ? -16.669 16.652 -26.876 1.00 92.94 110 ARG A N 1
ATOM 918 C CA . ARG A 1 110 ? -16.756 15.190 -26.934 1.00 92.94 110 ARG A CA 1
ATOM 919 C C . ARG A 1 110 ? -17.490 14.654 -25.707 1.00 92.94 110 ARG A C 1
ATOM 921 O O . ARG A 1 110 ? -17.145 14.996 -24.581 1.00 92.94 110 ARG A O 1
ATOM 928 N N . ILE A 1 111 ? -18.442 13.745 -25.918 1.00 87.75 111 ILE A N 1
ATOM 929 C CA . ILE A 1 111 ? -19.089 13.002 -24.829 1.00 87.75 111 ILE A CA 1
ATOM 930 C C . ILE A 1 111 ? -18.098 11.961 -24.299 1.00 87.75 111 ILE A C 1
ATOM 932 O O . ILE A 1 111 ? -17.633 11.097 -25.046 1.00 87.75 111 ILE A O 1
ATOM 936 N N . LEU A 1 112 ? -17.754 12.073 -23.018 1.00 81.81 112 LEU A N 1
ATOM 937 C CA . LEU A 1 112 ? -16.871 11.137 -22.328 1.00 81.81 112 LEU A CA 1
ATOM 938 C C . LEU A 1 112 ? -17.669 9.916 -21.867 1.00 81.81 112 LEU A C 1
ATOM 940 O O . LEU A 1 112 ? -18.801 10.041 -21.402 1.00 81.81 112 LEU A O 1
ATOM 944 N N . SER A 1 113 ? -17.078 8.730 -21.993 1.00 82.06 113 SER A N 1
ATOM 945 C CA . SER A 1 113 ? -17.648 7.507 -21.423 1.00 82.06 113 SER A CA 1
ATOM 946 C C . SER A 1 113 ? -17.538 7.505 -19.894 1.00 82.06 113 SER A C 1
ATOM 948 O O . SER A 1 113 ? -16.666 8.164 -19.330 1.00 82.06 113 SER A O 1
ATOM 950 N N . ASN A 1 114 ? -18.386 6.730 -19.209 1.00 79.50 114 ASN A N 1
ATOM 951 C CA . ASN A 1 114 ? -18.361 6.635 -17.741 1.00 79.50 114 ASN A CA 1
ATOM 952 C C . ASN A 1 114 ? -16.981 6.238 -17.194 1.00 79.50 114 ASN A C 1
ATOM 954 O O . ASN A 1 114 ? -16.568 6.754 -16.162 1.00 79.50 114 ASN A O 1
ATOM 958 N N . ASP A 1 115 ? -16.251 5.380 -17.911 1.00 70.06 115 ASP A N 1
ATOM 959 C CA . ASP A 1 115 ? -14.900 4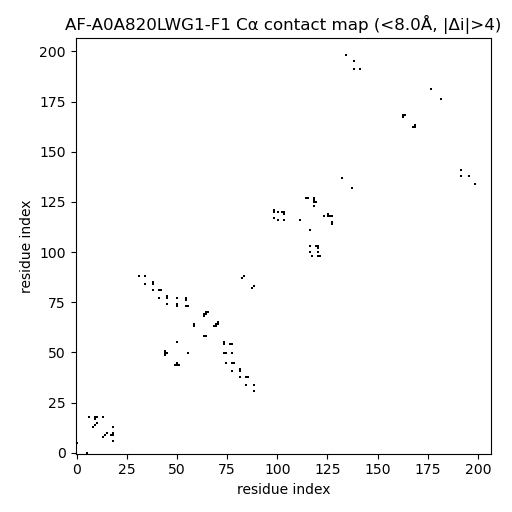.970 -17.520 1.00 70.06 115 ASP A CA 1
ATOM 960 C C . ASP A 1 115 ? -13.912 6.145 -17.623 1.00 70.06 115 ASP A C 1
ATOM 962 O O . ASP A 1 115 ? -13.080 6.346 -16.744 1.00 70.06 115 ASP A O 1
ATOM 966 N N . GLU A 1 116 ? -14.012 6.959 -18.681 1.00 74.44 116 GLU A N 1
ATOM 967 C CA . GLU A 1 116 ? -13.184 8.160 -18.855 1.00 74.44 116 GLU A CA 1
ATOM 968 C C . GLU A 1 116 ? -13.488 9.217 -17.791 1.00 74.44 116 GLU A C 1
ATOM 970 O O . GLU A 1 116 ? -12.566 9.850 -17.284 1.00 74.44 116 GLU A O 1
ATOM 975 N N . ILE A 1 117 ? -14.761 9.384 -17.422 1.00 80.06 117 ILE A N 1
ATOM 976 C CA . ILE A 1 117 ? -15.176 10.284 -16.340 1.00 80.06 117 ILE A CA 1
ATOM 977 C C . ILE A 1 117 ? -14.602 9.804 -15.004 1.00 80.06 117 ILE A C 1
ATOM 979 O O . ILE A 1 117 ? -14.019 10.606 -14.281 1.00 80.06 117 ILE A O 1
ATOM 983 N N . ASP A 1 118 ? -14.701 8.508 -14.701 1.00 70.00 118 ASP A N 1
ATOM 984 C CA . ASP A 1 118 ? -14.144 7.911 -13.481 1.00 70.00 118 ASP A CA 1
ATOM 985 C C . ASP A 1 118 ? -12.616 8.074 -13.416 1.00 70.00 118 ASP A C 1
ATOM 987 O O . ASP A 1 118 ? -12.054 8.502 -12.405 1.00 70.00 118 ASP A O 1
ATOM 991 N N . CYS A 1 119 ? -11.935 7.827 -14.535 1.00 66.50 119 CYS A N 1
ATOM 992 C CA . CYS A 1 119 ? -10.499 8.038 -14.691 1.00 66.50 119 CYS A CA 1
ATOM 993 C C . CYS A 1 119 ? -10.097 9.499 -14.434 1.00 66.50 119 CYS A C 1
ATOM 995 O O . CYS A 1 119 ? -9.174 9.769 -13.666 1.00 66.50 119 CYS A O 1
ATOM 997 N N . LEU A 1 120 ? -10.815 10.453 -15.031 1.00 74.69 120 LEU A N 1
ATOM 998 C CA . LEU A 1 120 ? -10.550 11.880 -14.847 1.00 74.69 120 LEU A CA 1
ATOM 999 C C . LEU A 1 120 ? -10.836 12.335 -13.415 1.00 74.69 120 LEU A C 1
ATOM 1001 O O . LEU A 1 120 ? -10.065 13.117 -12.859 1.00 74.69 120 LEU A O 1
ATOM 1005 N N . ALA A 1 121 ? -11.904 11.828 -12.803 1.00 69.25 121 ALA A N 1
ATOM 1006 C CA . ALA A 1 121 ? -12.340 12.244 -11.479 1.00 69.25 121 ALA A CA 1
ATOM 1007 C C . ALA A 1 121 ? -11.443 11.712 -10.352 1.00 69.25 121 ALA A C 1
ATOM 1009 O O . ALA A 1 121 ? -11.273 12.369 -9.327 1.00 69.25 121 ALA A O 1
ATOM 1010 N N . ASN A 1 122 ? -10.803 10.559 -10.559 1.00 61.03 122 ASN A N 1
ATOM 1011 C CA . ASN A 1 122 ? -9.762 10.054 -9.666 1.00 61.03 122 ASN A CA 1
ATOM 1012 C C . ASN A 1 122 ? -8.363 10.637 -9.989 1.00 61.03 122 ASN A C 1
ATOM 1014 O O . ASN A 1 122 ? -7.401 10.385 -9.261 1.00 61.03 122 ASN A O 1
ATOM 1018 N N . GLY A 1 123 ? -8.245 11.459 -11.040 1.00 60.66 123 GLY A N 1
ATOM 1019 C CA . GLY A 1 123 ? -7.005 12.051 -11.543 1.00 60.66 123 GLY A CA 1
ATOM 1020 C C . GLY A 1 123 ? -6.293 11.171 -12.580 1.00 60.66 123 GLY A C 1
ATOM 1021 O O . GLY A 1 123 ? -6.326 9.947 -12.504 1.00 60.66 123 GLY A O 1
ATOM 1022 N N . LEU A 1 124 ? -5.556 11.789 -13.515 1.00 54.06 124 LEU A N 1
ATOM 1023 C CA . LEU A 1 124 ? -4.813 11.115 -14.609 1.00 54.06 124 LEU A CA 1
ATOM 1024 C C . LEU A 1 124 ? -3.744 10.095 -14.147 1.00 54.06 124 LEU A C 1
ATOM 1026 O O . LEU A 1 124 ? -3.088 9.458 -14.967 1.00 54.06 124 LEU A O 1
ATOM 1030 N N . ASP A 1 125 ? -3.565 9.931 -12.837 1.00 44.47 125 ASP A N 1
ATOM 1031 C CA . ASP A 1 125 ? -2.765 8.872 -12.223 1.00 44.47 125 ASP A CA 1
ATOM 1032 C C . ASP A 1 125 ? -3.379 7.473 -12.381 1.00 44.47 125 ASP A C 1
ATOM 1034 O O . ASP A 1 125 ? -2.680 6.474 -12.184 1.00 44.47 125 ASP A O 1
ATOM 1038 N N . TYR A 1 126 ? -4.670 7.389 -12.700 1.00 47.88 126 TYR A N 1
ATOM 1039 C CA . TYR A 1 126 ? -5.364 6.141 -12.978 1.00 47.88 126 TYR A CA 1
ATOM 1040 C C . TYR A 1 126 ? -5.422 5.954 -14.487 1.00 47.88 126 TYR A C 1
ATOM 1042 O O . TYR A 1 126 ? -6.335 6.428 -15.142 1.00 47.88 126 TYR A O 1
ATOM 1050 N N . GLY A 1 127 ? -4.430 5.283 -15.069 1.00 48.78 127 GLY A N 1
ATOM 1051 C CA . GLY A 1 127 ? -4.534 4.866 -16.464 1.00 48.78 127 GLY A CA 1
ATOM 1052 C C . GLY A 1 127 ? -5.757 3.963 -16.630 1.00 48.78 127 GLY A C 1
ATOM 1053 O O . GLY A 1 127 ? -5.876 2.967 -15.915 1.00 48.78 127 GLY A O 1
ATOM 1054 N N . LEU A 1 128 ? -6.658 4.302 -17.556 1.00 43.50 128 LEU A N 1
ATOM 1055 C CA . LEU A 1 128 ? -7.702 3.380 -17.995 1.00 43.50 128 LEU A CA 1
ATOM 1056 C C . LEU A 1 128 ? -7.039 2.057 -18.371 1.00 43.50 128 LEU A C 1
ATOM 1058 O O . LEU A 1 128 ? -6.233 2.009 -19.302 1.00 43.50 128 LEU A O 1
ATOM 1062 N N . VAL A 1 129 ? -7.379 0.983 -17.657 1.00 46.12 129 VAL A N 1
ATOM 1063 C CA . VAL A 1 129 ? -7.064 -0.356 -18.145 1.00 46.12 129 VAL A CA 1
ATOM 1064 C C . VAL A 1 129 ? -7.858 -0.503 -19.444 1.00 46.12 129 VAL A C 1
ATOM 1066 O O . VAL A 1 129 ? -9.084 -0.361 -19.412 1.00 46.12 129 VAL A O 1
ATOM 1069 N N . PRO A 1 130 ? -7.207 -0.708 -20.601 1.00 48.62 130 PRO A N 1
ATOM 1070 C CA . PRO A 1 130 ? -7.922 -0.796 -21.863 1.00 48.62 130 PRO A CA 1
ATOM 1071 C C . PRO A 1 130 ? -8.991 -1.889 -21.758 1.00 48.62 130 PRO A C 1
ATOM 1073 O O . PRO A 1 130 ? -8.687 -2.992 -21.307 1.00 48.62 130 PRO A O 1
ATOM 1076 N N . LYS A 1 131 ? -10.229 -1.619 -22.207 1.00 52.31 131 LYS A N 1
ATOM 1077 C CA . LYS A 1 131 ? -11.322 -2.624 -22.228 1.00 52.31 131 LYS A CA 1
ATOM 1078 C C . LYS A 1 131 ? -10.910 -3.929 -22.910 1.00 52.31 131 LYS A C 1
ATOM 1080 O O . LYS A 1 131 ? -11.452 -4.990 -22.624 1.00 52.31 131 LYS A O 1
ATOM 1085 N N . ARG A 1 132 ? -9.947 -3.828 -23.822 1.00 49.44 132 ARG A N 1
ATOM 1086 C CA . ARG A 1 132 ? -9.193 -4.936 -24.391 1.00 49.44 132 ARG A CA 1
ATOM 1087 C C . ARG A 1 132 ? -7.721 -4.653 -24.143 1.00 49.44 132 ARG A C 1
ATOM 1089 O O . ARG A 1 132 ? -7.069 -4.008 -24.959 1.00 49.44 132 ARG A O 1
ATOM 1096 N N . PHE A 1 133 ? -7.225 -5.055 -22.978 1.00 56.56 133 PHE A N 1
ATOM 1097 C CA . PHE A 1 133 ? -5.789 -5.127 -22.768 1.00 56.56 133 PHE A CA 1
ATOM 1098 C C . PHE A 1 133 ? -5.283 -6.265 -23.646 1.00 56.56 133 PHE A C 1
ATOM 1100 O O . PHE A 1 133 ? -5.553 -7.434 -23.371 1.00 56.56 133 PHE A O 1
ATOM 1107 N N . ASP A 1 134 ? -4.635 -5.908 -24.751 1.00 66.62 134 ASP A N 1
ATOM 1108 C CA . ASP A 1 134 ? -3.985 -6.877 -25.622 1.00 66.62 134 ASP A CA 1
ATOM 1109 C C . ASP A 1 134 ? -2.745 -7.405 -24.903 1.00 66.62 134 ASP A C 1
ATOM 1111 O O . ASP A 1 134 ? -1.634 -6.883 -25.008 1.00 66.62 134 ASP A O 1
ATOM 1115 N N . GLU A 1 135 ? -2.995 -8.413 -24.083 1.00 60.84 135 GLU A N 1
ATOM 1116 C CA . GLU A 1 135 ? -2.014 -9.066 -23.239 1.00 60.84 135 GLU A CA 1
ATOM 1117 C C . GLU A 1 135 ? -0.864 -9.645 -24.063 1.00 60.84 135 GLU A C 1
ATOM 1119 O O . GLU A 1 135 ? 0.288 -9.538 -23.650 1.00 60.84 135 GLU A O 1
ATOM 1124 N N . MET A 1 136 ? -1.153 -10.175 -25.256 1.00 65.50 136 MET A N 1
ATOM 1125 C CA . MET A 1 136 ? -0.131 -10.711 -26.154 1.00 65.50 136 MET A CA 1
ATOM 1126 C C . MET A 1 136 ? 0.780 -9.609 -26.675 1.00 65.50 136 MET A C 1
ATOM 1128 O O . MET A 1 136 ? 1.997 -9.778 -26.701 1.00 65.50 136 MET A O 1
ATOM 1132 N N . ASN A 1 137 ? 0.218 -8.455 -27.024 1.00 62.19 137 ASN A N 1
ATOM 1133 C CA . ASN A 1 137 ? 1.015 -7.309 -27.433 1.00 62.19 137 ASN A CA 1
ATOM 1134 C C . ASN A 1 137 ? 1.814 -6.728 -26.255 1.00 62.19 137 ASN A C 1
ATOM 1136 O O . ASN A 1 137 ? 2.978 -6.374 -26.409 1.00 62.19 137 ASN A O 1
ATOM 1140 N N . ALA A 1 138 ? 1.245 -6.661 -25.049 1.00 63.59 138 ALA A N 1
ATOM 1141 C CA . ALA A 1 138 ? 1.971 -6.185 -23.872 1.00 63.59 138 ALA A CA 1
ATOM 1142 C C . ALA A 1 138 ? 3.145 -7.107 -23.501 1.00 63.59 138 ALA A C 1
ATOM 1144 O O . ALA A 1 138 ? 4.265 -6.626 -23.324 1.00 63.59 138 ALA A O 1
ATOM 1145 N N . VAL A 1 139 ? 2.910 -8.421 -23.442 1.00 65.62 139 VAL A N 1
ATOM 1146 C CA . VAL A 1 139 ? 3.955 -9.428 -23.209 1.00 65.62 139 VAL A CA 1
ATOM 1147 C C . VAL A 1 139 ? 4.984 -9.392 -24.334 1.00 65.62 139 VAL A C 1
ATOM 1149 O O . VAL A 1 139 ? 6.173 -9.309 -24.048 1.00 65.62 139 VAL A O 1
ATOM 1152 N N . GLY A 1 140 ? 4.549 -9.339 -25.594 1.00 66.25 140 GLY A N 1
ATOM 1153 C CA . GLY A 1 140 ? 5.437 -9.243 -26.752 1.00 66.25 140 GLY A CA 1
ATOM 1154 C C . GLY A 1 140 ? 6.308 -7.984 -26.738 1.00 66.25 140 GLY A C 1
ATOM 1155 O O . GLY A 1 140 ? 7.499 -8.061 -27.017 1.00 66.25 140 GLY A O 1
ATOM 1156 N N . ASN A 1 141 ? 5.767 -6.832 -26.332 1.00 63.59 141 ASN A N 1
ATOM 1157 C CA . ASN A 1 141 ? 6.541 -5.594 -26.183 1.00 63.59 141 ASN A CA 1
ATOM 1158 C C . ASN A 1 141 ? 7.573 -5.691 -25.050 1.00 63.59 141 ASN A C 1
ATOM 1160 O O . ASN A 1 141 ? 8.691 -5.192 -25.187 1.00 63.59 141 ASN A O 1
ATOM 1164 N N . ILE A 1 142 ? 7.215 -6.338 -23.938 1.00 65.56 142 ILE A N 1
ATOM 1165 C CA . ILE A 1 142 ? 8.128 -6.582 -22.815 1.00 65.56 142 ILE A CA 1
ATOM 1166 C C . ILE A 1 142 ? 9.240 -7.556 -23.234 1.00 65.56 142 ILE A C 1
ATOM 1168 O O . ILE A 1 142 ? 10.416 -7.290 -22.995 1.00 65.56 142 ILE A O 1
ATOM 1172 N N . GLU A 1 143 ? 8.899 -8.649 -23.912 1.00 65.75 143 GLU A N 1
ATOM 1173 C CA . GLU A 1 143 ? 9.860 -9.611 -24.459 1.00 65.75 143 GLU A CA 1
ATOM 1174 C C . GLU A 1 143 ? 10.778 -8.962 -25.491 1.00 65.75 143 GLU A C 1
ATOM 1176 O O . GLU A 1 143 ? 11.992 -9.129 -25.417 1.00 65.75 143 GLU A O 1
ATOM 1181 N N . GLN A 1 144 ? 10.238 -8.159 -26.408 1.00 65.00 144 GLN A N 1
ATOM 1182 C CA . GLN A 1 144 ? 11.029 -7.438 -27.400 1.00 65.00 144 GLN A CA 1
ATOM 1183 C C . GLN A 1 144 ? 11.982 -6.437 -26.739 1.00 65.00 144 GLN A C 1
ATOM 1185 O O . GLN A 1 144 ? 13.114 -6.270 -27.195 1.00 65.00 144 GLN A O 1
ATOM 1190 N N . PHE A 1 145 ? 11.559 -5.789 -25.652 1.00 69.75 145 PHE A N 1
ATOM 1191 C CA . PHE A 1 145 ? 12.441 -4.958 -24.841 1.00 69.75 145 PHE A CA 1
ATOM 1192 C C . PHE A 1 145 ? 13.596 -5.780 -24.252 1.00 69.75 145 PHE A C 1
ATOM 1194 O O . PHE A 1 145 ? 14.753 -5.392 -24.420 1.00 69.75 145 PHE A O 1
ATOM 1201 N N . PHE A 1 146 ? 13.319 -6.935 -23.637 1.00 68.69 146 PHE A N 1
ATOM 1202 C CA . PHE A 1 146 ? 14.381 -7.803 -23.122 1.00 68.69 146 PHE A CA 1
ATOM 1203 C C . PHE A 1 146 ? 15.302 -8.309 -24.221 1.00 68.69 146 PHE A C 1
ATOM 1205 O O . PHE A 1 146 ? 16.511 -8.247 -24.036 1.00 68.69 146 PHE A O 1
ATOM 1212 N N . HIS A 1 147 ? 14.755 -8.739 -25.359 1.00 71.50 147 HIS A N 1
ATOM 1213 C CA . HIS A 1 147 ? 15.540 -9.183 -26.505 1.00 71.50 147 HIS A CA 1
ATOM 1214 C C . HIS A 1 147 ? 16.494 -8.093 -26.976 1.00 71.50 147 HIS A C 1
ATOM 1216 O O . HIS A 1 147 ? 17.685 -8.347 -27.086 1.00 71.50 147 HIS A O 1
ATOM 1222 N N . ARG A 1 148 ? 16.025 -6.847 -27.128 1.00 65.31 148 ARG A N 1
ATOM 1223 C CA . ARG A 1 148 ? 16.904 -5.723 -27.488 1.00 65.31 148 ARG A CA 1
ATOM 1224 C C . ARG A 1 148 ? 18.008 -5.507 -26.458 1.00 65.31 148 ARG A C 1
ATOM 1226 O O . ARG A 1 148 ? 19.159 -5.327 -26.837 1.00 65.31 148 ARG A O 1
ATOM 1233 N N . VAL A 1 149 ? 17.687 -5.557 -25.166 1.00 65.06 149 VAL A N 1
ATOM 1234 C CA . VAL A 1 149 ? 18.691 -5.419 -24.097 1.00 65.06 149 VAL A CA 1
ATOM 1235 C C . VAL A 1 149 ? 19.709 -6.566 -24.142 1.00 65.06 149 VAL A C 1
ATOM 1237 O O . VAL A 1 149 ? 20.913 -6.329 -24.032 1.00 65.06 149 VAL A O 1
ATOM 1240 N N . THR A 1 150 ? 19.261 -7.807 -24.347 1.00 70.94 150 THR A N 1
ATOM 1241 C CA . THR A 1 150 ? 20.148 -8.974 -24.432 1.00 70.94 150 THR A CA 1
ATOM 1242 C C . THR A 1 150 ? 20.959 -9.008 -25.719 1.00 70.94 150 THR A C 1
ATOM 1244 O O . THR A 1 150 ? 22.109 -9.430 -25.680 1.00 70.94 150 THR A O 1
ATOM 1247 N N . ASP A 1 151 ? 20.409 -8.544 -26.837 1.00 69.81 151 ASP A N 1
ATOM 1248 C CA . ASP A 1 151 ? 21.083 -8.505 -28.135 1.00 69.81 151 ASP A CA 1
ATOM 1249 C C . ASP A 1 151 ? 22.168 -7.436 -28.143 1.00 69.81 151 ASP A C 1
ATOM 1251 O O . ASP A 1 151 ? 23.274 -7.698 -28.608 1.00 69.81 151 ASP A O 1
ATOM 1255 N N . ILE A 1 152 ? 21.907 -6.273 -27.535 1.00 66.94 152 ILE A N 1
ATOM 1256 C CA . ILE A 1 152 ? 22.940 -5.264 -27.267 1.00 66.94 152 ILE A CA 1
ATOM 1257 C C . ILE A 1 152 ? 24.073 -5.894 -26.450 1.00 66.94 152 ILE A C 1
ATOM 1259 O O . ILE A 1 152 ? 25.244 -5.737 -26.793 1.00 66.94 152 ILE A O 1
ATOM 1263 N N . TYR A 1 153 ? 23.743 -6.670 -25.413 1.00 63.75 153 TYR A N 1
ATOM 1264 C CA . TYR A 1 153 ? 24.744 -7.355 -24.596 1.00 63.75 153 TYR A CA 1
ATOM 1265 C C . TYR A 1 153 ? 25.523 -8.426 -25.377 1.00 63.75 153 TYR A C 1
ATOM 1267 O O . TYR A 1 153 ? 26.745 -8.510 -25.260 1.00 63.75 153 TYR A O 1
ATOM 1275 N N . GLN A 1 154 ? 24.847 -9.238 -26.191 1.00 69.62 154 GLN A N 1
ATOM 1276 C CA . GLN A 1 154 ? 25.467 -10.278 -27.017 1.00 69.62 154 GLN A CA 1
ATOM 1277 C C . GLN A 1 154 ? 26.366 -9.682 -28.102 1.00 69.62 154 GLN A C 1
ATOM 1279 O O . GLN A 1 154 ? 27.487 -10.151 -28.300 1.00 69.62 154 GLN A O 1
ATOM 1284 N N . HIS A 1 155 ? 25.902 -8.628 -28.771 1.00 69.25 155 HIS A N 1
ATOM 1285 C CA . HIS A 1 155 ? 26.674 -7.886 -29.757 1.00 69.25 155 HIS A CA 1
ATOM 1286 C C . HIS A 1 155 ? 27.918 -7.272 -29.115 1.00 69.25 155 HIS A C 1
ATOM 1288 O O . HIS A 1 155 ? 29.024 -7.478 -29.606 1.00 69.25 155 HIS A O 1
ATOM 1294 N N . HIS A 1 156 ? 27.762 -6.623 -27.958 1.00 62.59 156 HIS A N 1
ATOM 1295 C CA . HIS A 1 156 ? 28.883 -6.080 -27.201 1.00 62.59 156 HIS A CA 1
ATOM 1296 C C . HIS A 1 156 ? 29.873 -7.181 -26.794 1.00 62.59 156 HIS A C 1
ATOM 1298 O O . HIS A 1 156 ? 31.072 -7.051 -27.014 1.00 62.59 156 HIS A O 1
ATOM 1304 N N . LYS A 1 157 ? 29.383 -8.324 -26.299 1.00 69.50 157 LYS A N 1
ATOM 1305 C CA . LYS A 1 157 ? 30.209 -9.494 -25.966 1.00 69.50 157 LYS A CA 1
ATOM 1306 C C . LYS A 1 157 ? 30.990 -10.022 -27.175 1.00 69.50 157 LYS A C 1
ATOM 1308 O O . LYS A 1 157 ? 32.149 -10.400 -27.017 1.00 69.50 157 LYS A O 1
ATOM 1313 N N . LYS A 1 158 ? 30.377 -10.054 -28.362 1.00 75.38 158 LYS A N 1
ATOM 1314 C CA . LYS A 1 158 ? 31.030 -10.475 -29.609 1.00 75.38 158 LYS A CA 1
ATOM 1315 C C . LYS A 1 158 ? 32.106 -9.476 -30.039 1.00 75.38 158 LYS A C 1
ATOM 1317 O O . LYS A 1 158 ? 33.245 -9.888 -30.208 1.00 75.38 158 LYS A O 1
ATOM 1322 N N . CYS A 1 159 ? 31.788 -8.183 -30.101 1.00 66.94 159 CYS A N 1
ATOM 1323 C CA . CYS A 1 159 ? 32.762 -7.132 -30.410 1.00 66.94 159 CYS A CA 1
ATOM 1324 C C . CYS A 1 159 ? 33.959 -7.166 -29.448 1.00 66.94 159 CYS A C 1
ATOM 1326 O O . CYS A 1 159 ? 35.099 -7.026 -29.873 1.00 66.94 159 CYS A O 1
ATOM 1328 N N . MET A 1 160 ? 33.720 -7.422 -28.159 1.00 60.34 160 MET A N 1
ATOM 1329 C CA . MET A 1 160 ? 34.781 -7.550 -27.157 1.00 60.34 160 MET A CA 1
ATOM 1330 C C . MET A 1 160 ? 35.636 -8.807 -27.340 1.00 60.34 160 MET A C 1
ATOM 1332 O O . MET A 1 160 ? 36.837 -8.765 -27.087 1.00 60.34 160 MET A O 1
ATOM 1336 N N . LYS A 1 161 ? 35.041 -9.919 -27.784 1.00 72.06 161 LYS A N 1
ATOM 1337 C CA . LYS A 1 161 ? 35.791 -11.122 -28.158 1.00 72.06 161 LYS A CA 1
ATOM 1338 C C . LYS A 1 161 ? 36.692 -10.833 -29.361 1.00 72.06 161 LYS A C 1
ATOM 1340 O O . LYS A 1 161 ? 37.885 -11.091 -29.286 1.00 72.06 161 LYS A O 1
ATOM 1345 N N . ASP A 1 162 ? 36.140 -10.202 -30.393 1.00 73.44 162 ASP A N 1
ATOM 1346 C CA . ASP A 1 162 ? 36.879 -9.843 -31.604 1.00 73.44 162 ASP A CA 1
ATOM 1347 C C . ASP A 1 162 ? 38.008 -8.837 -31.296 1.00 73.44 162 ASP A C 1
ATOM 1349 O O . ASP A 1 162 ? 39.091 -8.924 -31.862 1.00 73.44 162 ASP A O 1
ATOM 1353 N N . LEU A 1 163 ? 37.806 -7.898 -30.365 1.00 64.88 163 LEU A 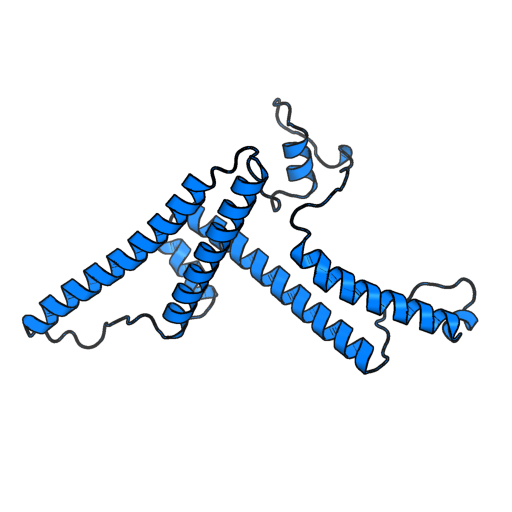N 1
ATOM 1354 C CA . LEU A 1 163 ? 38.844 -6.952 -29.927 1.00 64.88 163 LEU A CA 1
ATOM 1355 C C . LEU A 1 163 ? 39.954 -7.618 -29.102 1.00 64.88 163 LEU A C 1
ATOM 1357 O O . LEU A 1 163 ? 41.120 -7.259 -29.264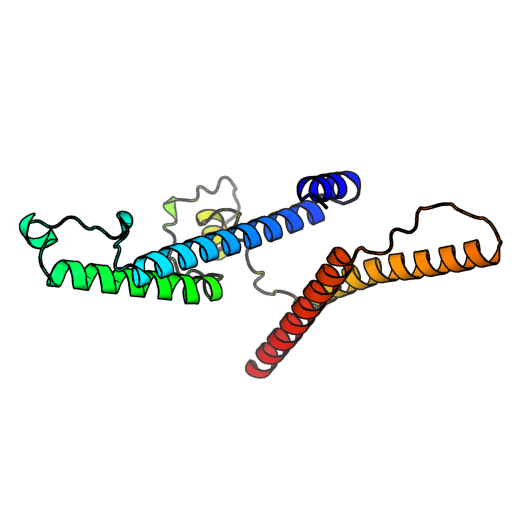 1.00 64.88 163 LEU A O 1
ATOM 1361 N N . ARG A 1 164 ? 39.600 -8.595 -28.255 1.00 67.06 164 ARG A N 1
ATOM 1362 C CA . ARG A 1 164 ? 40.555 -9.401 -27.482 1.00 67.06 164 ARG A CA 1
ATOM 1363 C C . ARG A 1 164 ? 41.419 -10.273 -28.389 1.00 67.06 164 ARG A C 1
ATOM 1365 O O . ARG A 1 164 ? 42.619 -10.344 -28.173 1.00 67.06 164 ARG A O 1
ATOM 1372 N N . ASP A 1 165 ? 40.813 -10.899 -29.394 1.00 77.12 165 ASP A N 1
ATOM 1373 C CA . ASP A 1 165 ? 41.510 -11.775 -30.343 1.00 77.12 165 ASP A CA 1
ATOM 1374 C C . ASP A 1 165 ? 42.441 -10.979 -31.288 1.00 77.12 165 ASP A C 1
ATOM 1376 O O . ASP A 1 165 ? 43.357 -11.545 -31.876 1.00 77.12 165 ASP A O 1
ATOM 1380 N N . ASN A 1 166 ? 42.242 -9.659 -31.400 1.00 78.12 166 ASN A N 1
ATOM 1381 C CA . ASN A 1 166 ? 43.051 -8.749 -32.218 1.00 78.12 166 ASN A CA 1
ATOM 1382 C C . ASN A 1 166 ? 44.119 -7.961 -31.424 1.00 78.12 166 ASN A C 1
ATOM 1384 O O . ASN A 1 166 ? 44.639 -6.974 -31.948 1.00 78.12 166 ASN A O 1
ATOM 1388 N N . ASP A 1 167 ? 44.413 -8.334 -30.170 1.00 65.00 167 ASP A N 1
ATOM 1389 C CA . ASP A 1 167 ? 45.430 -7.714 -29.291 1.00 65.00 167 ASP A CA 1
ATOM 1390 C C . ASP A 1 167 ? 45.348 -6.177 -29.159 1.00 65.00 167 ASP A C 1
ATOM 1392 O O . ASP A 1 167 ? 46.289 -5.497 -28.738 1.00 65.00 167 ASP A O 1
ATOM 1396 N N . LYS A 1 168 ? 44.182 -5.588 -29.447 1.00 59.41 168 LYS A N 1
ATOM 1397 C CA . LYS A 1 168 ? 43.910 -4.187 -29.125 1.00 59.41 168 LYS A CA 1
ATOM 1398 C C . LYS A 1 168 ? 43.544 -4.126 -27.652 1.00 59.41 168 LYS A C 1
ATOM 1400 O O . LYS A 1 168 ? 42.377 -4.245 -27.286 1.00 59.41 168 LYS A O 1
ATOM 1405 N N . ILE A 1 169 ? 44.556 -3.964 -26.801 1.00 55.56 169 ILE A N 1
ATOM 1406 C CA . ILE A 1 169 ? 44.378 -3.685 -25.374 1.00 55.56 169 ILE A CA 1
ATOM 1407 C C . ILE A 1 169 ? 43.572 -2.385 -25.263 1.00 55.56 169 ILE A C 1
ATOM 1409 O O . ILE A 1 169 ? 44.121 -1.294 -25.386 1.00 55.56 169 ILE A O 1
ATOM 1413 N N . ILE A 1 170 ? 42.259 -2.498 -25.055 1.00 53.62 170 ILE A N 1
ATOM 1414 C CA . ILE A 1 170 ? 41.433 -1.399 -24.559 1.00 53.62 170 ILE A CA 1
ATOM 1415 C C . ILE A 1 170 ? 41.485 -1.514 -23.036 1.00 53.62 170 ILE A C 1
ATOM 1417 O O . ILE A 1 170 ? 40.878 -2.434 -22.475 1.00 53.62 170 ILE A O 1
ATOM 1421 N N . PRO A 1 171 ? 42.230 -0.641 -22.339 1.00 50.69 171 PRO A N 1
ATOM 1422 C CA . PRO A 1 171 ? 42.201 -0.628 -20.896 1.00 50.69 171 PRO A CA 1
ATOM 1423 C C . PRO A 1 171 ? 40.847 -0.052 -20.470 1.00 50.69 171 PRO A C 1
ATOM 1425 O O . PRO A 1 171 ? 40.552 1.113 -20.708 1.00 50.69 171 PRO A O 1
ATOM 1428 N N . ASN A 1 172 ? 40.043 -0.893 -19.821 1.00 49.41 172 ASN A N 1
ATOM 1429 C CA . ASN A 1 172 ? 38.899 -0.518 -18.989 1.00 49.41 172 ASN A CA 1
ATOM 1430 C C . ASN A 1 172 ? 37.746 0.249 -19.655 1.00 49.41 172 ASN A C 1
ATOM 1432 O O . ASN A 1 172 ? 37.463 1.377 -19.271 1.00 49.41 172 ASN A O 1
ATOM 1436 N N . ASP A 1 173 ? 36.957 -0.424 -20.496 1.00 47.03 173 ASP A N 1
ATOM 1437 C CA . ASP A 1 173 ? 35.538 -0.042 -20.626 1.00 47.03 173 ASP A CA 1
ATOM 1438 C C . ASP A 1 173 ? 34.593 -1.250 -20.704 1.00 47.03 173 ASP A C 1
ATOM 1440 O O . ASP A 1 173 ? 33.592 -1.306 -21.419 1.00 47.03 173 ASP A O 1
ATOM 1444 N N . ILE A 1 174 ? 34.916 -2.279 -19.915 1.00 50.16 174 ILE A N 1
ATOM 1445 C CA . ILE A 1 174 ? 34.013 -3.402 -19.693 1.00 50.16 174 ILE A CA 1
ATOM 1446 C C . ILE A 1 174 ? 32.919 -2.934 -18.725 1.00 50.16 174 ILE A C 1
ATOM 1448 O O . ILE A 1 174 ? 33.038 -3.112 -17.513 1.00 50.16 174 ILE A O 1
ATOM 1452 N N . ARG A 1 175 ? 31.802 -2.393 -19.224 1.00 54.41 175 ARG A N 1
ATOM 1453 C CA . ARG A 1 175 ? 30.559 -2.418 -18.434 1.00 54.41 175 ARG A CA 1
ATOM 1454 C C . ARG A 1 175 ? 30.016 -3.846 -18.414 1.00 54.41 175 ARG A C 1
ATOM 1456 O O . ARG A 1 175 ? 29.065 -4.194 -19.108 1.00 54.41 175 ARG A O 1
ATOM 1463 N N . VAL A 1 176 ? 30.650 -4.697 -17.607 1.00 58.00 176 VAL A N 1
ATOM 1464 C CA . VAL A 1 176 ? 29.967 -5.861 -17.038 1.00 58.00 176 VAL A CA 1
ATOM 1465 C C . VAL A 1 176 ? 28.778 -5.286 -16.283 1.00 58.00 176 VAL A C 1
ATOM 1467 O O . VAL A 1 176 ? 28.976 -4.387 -15.462 1.00 58.00 176 VAL A O 1
ATOM 1470 N N . LEU A 1 177 ? 27.563 -5.762 -16.582 1.00 52.72 177 LEU A N 1
ATOM 1471 C CA . LEU A 1 177 ? 26.405 -5.419 -15.763 1.00 52.72 177 LEU A CA 1
ATOM 1472 C C . LEU A 1 177 ? 26.800 -5.691 -14.317 1.00 52.72 177 LEU A C 1
ATOM 1474 O O . LEU A 1 177 ? 27.186 -6.814 -13.980 1.00 52.72 177 LEU A O 1
ATOM 1478 N N . ASN A 1 178 ? 26.789 -4.659 -13.481 1.00 67.56 178 ASN A N 1
ATOM 1479 C CA . ASN A 1 178 ? 27.172 -4.854 -12.095 1.00 67.56 178 ASN A CA 1
ATOM 1480 C C . ASN A 1 178 ? 26.184 -5.841 -11.452 1.00 67.56 178 ASN A C 1
ATOM 1482 O O . ASN A 1 178 ? 25.072 -6.053 -11.943 1.00 67.56 178 ASN A O 1
ATOM 1486 N N . ILE A 1 179 ? 26.577 -6.452 -10.337 1.00 63.56 179 ILE A N 1
ATOM 1487 C CA . ILE A 1 179 ? 25.759 -7.469 -9.658 1.00 63.56 179 ILE A CA 1
ATOM 1488 C C . ILE A 1 179 ? 24.314 -6.982 -9.427 1.00 63.56 179 ILE A C 1
ATOM 1490 O O . ILE A 1 179 ? 23.376 -7.762 -9.572 1.00 63.56 179 ILE A O 1
ATOM 1494 N N . ASN A 1 180 ? 24.104 -5.686 -9.169 1.00 59.41 180 ASN A N 1
ATOM 1495 C CA . ASN A 1 180 ? 22.767 -5.122 -8.972 1.00 59.41 180 ASN A CA 1
ATOM 1496 C C . ASN A 1 180 ? 21.948 -5.059 -10.268 1.00 59.41 180 ASN A C 1
ATOM 1498 O O . ASN A 1 180 ? 20.744 -5.294 -10.237 1.00 59.41 180 ASN A O 1
ATOM 1502 N N . GLU A 1 181 ? 22.578 -4.765 -11.403 1.00 65.12 181 GLU A N 1
ATOM 1503 C CA . GLU A 1 181 ? 21.933 -4.766 -12.720 1.00 65.12 181 GLU A CA 1
ATOM 1504 C C . GLU A 1 181 ? 21.568 -6.188 -13.157 1.00 65.12 181 GLU A C 1
ATOM 1506 O O . GLU A 1 181 ? 20.480 -6.410 -13.688 1.00 65.12 181 GLU A O 1
ATOM 1511 N N . MET A 1 182 ? 22.420 -7.171 -12.850 1.00 70.12 182 MET A N 1
ATOM 1512 C CA . MET A 1 182 ? 22.095 -8.586 -13.051 1.00 70.12 182 MET A CA 1
ATOM 1513 C C . MET A 1 182 ? 20.930 -9.046 -12.168 1.00 70.12 182 MET A C 1
ATOM 1515 O O . MET A 1 182 ? 20.021 -9.725 -12.649 1.00 70.12 182 MET A O 1
ATOM 1519 N N . ILE A 1 183 ? 20.921 -8.651 -10.892 1.00 66.94 183 ILE A N 1
ATOM 1520 C CA . ILE A 1 183 ? 19.810 -8.935 -9.974 1.00 66.94 183 ILE A CA 1
ATOM 1521 C C . ILE A 1 183 ? 18.520 -8.277 -10.477 1.00 66.94 183 ILE A C 1
ATOM 1523 O O . ILE A 1 183 ? 17.472 -8.921 -10.493 1.00 66.94 183 ILE A O 1
ATOM 1527 N N . LEU A 1 184 ? 18.584 -7.027 -10.944 1.00 68.44 184 LEU A N 1
ATOM 1528 C CA . LEU A 1 184 ? 17.430 -6.316 -11.490 1.00 68.44 184 LEU A CA 1
ATOM 1529 C C . LEU A 1 184 ? 16.878 -7.010 -12.741 1.00 68.44 184 LEU A C 1
ATOM 1531 O O . LEU A 1 184 ? 15.673 -7.231 -12.823 1.00 68.44 184 LEU A O 1
ATOM 1535 N N . ALA A 1 185 ? 17.742 -7.401 -13.680 1.00 67.38 185 ALA A N 1
ATOM 1536 C CA . ALA A 1 185 ? 17.340 -8.147 -14.871 1.00 67.38 185 ALA A CA 1
ATOM 1537 C C . ALA A 1 185 ? 16.687 -9.493 -14.506 1.00 67.38 185 ALA A C 1
ATOM 1539 O O . ALA A 1 185 ? 15.662 -9.862 -15.081 1.00 67.38 185 ALA A O 1
ATOM 1540 N N . SER A 1 186 ? 17.228 -10.194 -13.504 1.00 71.69 186 SER A N 1
ATOM 1541 C CA . SER A 1 186 ? 16.653 -11.438 -12.979 1.00 71.69 186 SER A CA 1
ATOM 1542 C C . SER A 1 186 ? 15.265 -11.222 -12.359 1.00 71.69 186 SER A C 1
ATOM 1544 O O . SER A 1 186 ? 14.317 -11.941 -12.678 1.00 71.69 186 SER A O 1
ATOM 1546 N N . HIS A 1 187 ? 15.101 -10.183 -11.533 1.00 65.38 187 HIS A N 1
ATOM 1547 C CA . HIS A 1 187 ? 13.807 -9.830 -10.942 1.00 65.38 187 HIS A CA 1
ATOM 1548 C C . HIS A 1 187 ? 12.771 -9.445 -11.999 1.00 65.38 187 HIS A C 1
ATOM 1550 O O . HIS A 1 187 ? 11.627 -9.888 -11.925 1.00 65.38 187 HIS A O 1
ATOM 1556 N N . LEU A 1 188 ? 13.170 -8.652 -12.994 1.00 67.12 188 LEU A N 1
ATOM 1557 C CA . LEU A 1 188 ? 12.307 -8.236 -14.095 1.00 67.12 188 LEU A CA 1
ATOM 1558 C C . LEU A 1 188 ? 11.845 -9.436 -14.941 1.00 67.12 188 LEU A C 1
ATOM 1560 O O . LEU A 1 188 ? 10.670 -9.519 -15.307 1.00 67.12 188 LEU A O 1
ATOM 1564 N N . ARG A 1 189 ? 12.729 -10.412 -15.178 1.00 74.12 189 ARG A N 1
ATOM 1565 C CA . ARG A 1 189 ? 12.374 -11.677 -15.834 1.00 74.12 189 ARG A CA 1
ATOM 1566 C C . ARG A 1 189 ? 11.362 -12.483 -15.015 1.00 74.12 189 ARG A C 1
ATOM 1568 O O . ARG A 1 189 ? 10.324 -12.857 -15.547 1.00 74.12 189 ARG A O 1
ATOM 1575 N N . SER A 1 190 ? 11.613 -12.666 -13.717 1.00 70.00 190 SER A N 1
ATOM 1576 C CA . SER A 1 190 ? 10.700 -13.378 -12.806 1.00 70.00 190 SER A CA 1
ATOM 1577 C C . SER A 1 190 ? 9.306 -12.732 -12.737 1.00 70.00 190 SER A C 1
ATOM 1579 O O . SER A 1 190 ? 8.282 -13.420 -12.747 1.00 70.00 190 SER A O 1
ATOM 1581 N N . LEU A 1 191 ? 9.251 -11.396 -12.748 1.00 65.19 191 LEU A N 1
ATOM 1582 C CA . LEU A 1 191 ? 8.004 -10.632 -12.839 1.00 65.19 191 LEU A CA 1
ATOM 1583 C C . LEU A 1 191 ? 7.246 -10.939 -14.133 1.00 65.19 191 LEU A C 1
ATOM 1585 O O . LEU A 1 191 ? 6.046 -11.201 -14.092 1.00 65.19 191 LEU A O 1
ATOM 1589 N N . THR A 1 192 ? 7.952 -10.952 -15.261 1.00 68.44 192 THR A N 1
ATOM 1590 C CA . THR A 1 192 ? 7.371 -11.242 -16.580 1.00 68.44 192 THR A CA 1
ATOM 1591 C C . THR A 1 192 ? 6.822 -12.667 -16.641 1.00 68.44 192 THR A C 1
ATOM 1593 O O . THR A 1 192 ? 5.695 -12.878 -17.085 1.00 68.44 192 THR A O 1
ATOM 1596 N N . ASP A 1 193 ? 7.563 -13.639 -16.108 1.00 74.12 193 ASP A N 1
ATOM 1597 C CA . ASP A 1 193 ? 7.124 -15.035 -16.047 1.00 74.12 193 ASP A CA 1
ATOM 1598 C C . ASP A 1 193 ? 5.903 -15.213 -15.130 1.00 74.12 193 ASP A C 1
ATOM 1600 O O . ASP A 1 193 ? 4.975 -15.954 -15.468 1.00 74.12 193 ASP A O 1
ATOM 1604 N N . THR A 1 194 ? 5.856 -14.492 -14.003 1.00 68.62 194 THR A N 1
ATOM 1605 C CA . THR A 1 194 ? 4.699 -14.481 -13.092 1.00 68.62 194 THR A CA 1
ATOM 1606 C C . THR A 1 194 ? 3.462 -13.900 -13.773 1.00 68.62 194 THR A C 1
ATOM 1608 O O . THR A 1 194 ? 2.378 -14.476 -13.663 1.00 68.62 194 THR A O 1
ATOM 1611 N N . PHE A 1 195 ? 3.617 -12.792 -14.504 1.00 66.94 195 PHE A N 1
ATOM 1612 C CA . PHE A 1 195 ? 2.542 -12.211 -15.308 1.00 66.94 195 PHE A CA 1
ATOM 1613 C C . PHE A 1 195 ? 2.032 -13.208 -16.350 1.00 66.94 195 PHE A C 1
ATOM 1615 O O . PHE A 1 195 ? 0.827 -13.433 -16.414 1.00 66.94 195 PHE A O 1
ATOM 1622 N N . ARG A 1 196 ? 2.933 -13.875 -17.085 1.00 74.38 196 ARG A N 1
ATOM 1623 C CA . ARG A 1 196 ? 2.574 -14.904 -18.076 1.00 74.38 196 ARG A CA 1
ATOM 1624 C C . ARG A 1 196 ? 1.769 -16.053 -17.450 1.00 74.38 196 ARG A C 1
ATOM 1626 O O . ARG A 1 196 ? 0.745 -16.458 -17.983 1.00 74.38 196 ARG A O 1
ATOM 1633 N N . HIS A 1 197 ? 2.163 -16.529 -16.269 1.00 77.62 197 HIS A N 1
ATOM 1634 C CA . HIS A 1 197 ? 1.420 -17.590 -15.579 1.00 77.62 197 HIS A CA 1
ATOM 1635 C C . HIS A 1 197 ? 0.033 -17.138 -15.109 1.00 77.62 197 HIS A C 1
ATOM 1637 O O . HIS A 1 197 ? -0.929 -17.905 -15.162 1.00 77.62 197 HIS A O 1
ATOM 1643 N N . GLN A 1 198 ? -0.089 -15.908 -14.605 1.00 64.38 198 GLN A N 1
ATOM 1644 C CA . GLN A 1 198 ? -1.383 -15.375 -14.173 1.00 64.38 198 GLN A CA 1
ATOM 1645 C C . GLN A 1 198 ? -2.323 -15.162 -15.362 1.00 64.38 198 GLN A C 1
ATOM 1647 O O . GLN A 1 198 ? -3.484 -15.564 -15.281 1.00 64.38 198 GLN A O 1
ATOM 1652 N N . ALA A 1 199 ? -1.800 -14.610 -16.456 1.00 63.59 199 ALA A N 1
ATOM 1653 C CA . ALA A 1 199 ? -2.467 -14.456 -17.743 1.00 63.59 199 ALA A CA 1
ATOM 1654 C C . ALA A 1 199 ? -3.102 -15.768 -18.229 1.00 63.59 199 ALA A C 1
ATOM 1656 O O . ALA A 1 199 ? -4.315 -15.855 -18.445 1.00 63.59 199 ALA A O 1
ATOM 1657 N N . ASP A 1 200 ? -2.299 -16.831 -18.304 1.00 75.81 200 ASP A N 1
ATOM 1658 C CA . ASP A 1 200 ? -2.759 -18.134 -18.785 1.00 75.81 200 ASP A CA 1
ATOM 1659 C C . ASP A 1 200 ? -3.828 -18.745 -17.862 1.00 75.81 200 ASP A C 1
ATOM 1661 O O . ASP A 1 200 ? -4.829 -19.287 -18.338 1.00 75.81 200 ASP A O 1
ATOM 1665 N N . ARG A 1 201 ? -3.695 -18.583 -16.535 1.00 76.12 201 ARG A N 1
ATOM 1666 C CA . ARG A 1 201 ? -4.730 -19.013 -15.574 1.00 76.12 201 ARG A CA 1
ATOM 1667 C C . ARG A 1 201 ? -6.045 -18.254 -15.733 1.00 76.12 201 ARG A C 1
ATOM 1669 O O . ARG A 1 201 ? -7.096 -18.831 -15.463 1.00 76.12 201 ARG A O 1
ATOM 1676 N N . TYR A 1 202 ? -6.010 -16.975 -16.102 1.00 64.19 202 TYR A N 1
ATOM 1677 C CA . TYR A 1 202 ? -7.228 -16.208 -16.365 1.00 64.19 202 TYR A CA 1
ATOM 1678 C C . TYR A 1 202 ? -7.909 -16.671 -17.653 1.00 64.19 202 TYR A C 1
ATOM 1680 O O . TYR A 1 202 ? -9.123 -16.866 -17.634 1.00 64.19 202 TYR A O 1
ATOM 1688 N N . ARG A 1 203 ? -7.148 -16.936 -18.725 1.00 69.06 203 ARG A N 1
ATOM 1689 C CA . ARG A 1 203 ? -7.701 -17.491 -19.973 1.00 69.06 203 ARG A CA 1
ATOM 1690 C C . ARG A 1 203 ? -8.403 -18.824 -19.749 1.00 69.06 203 ARG A C 1
ATOM 1692 O O . ARG A 1 203 ? -9.526 -18.992 -20.202 1.00 69.06 203 ARG A O 1
ATOM 1699 N N . GLN A 1 204 ? -7.790 -19.733 -18.993 1.00 84.94 204 GLN A N 1
ATOM 1700 C CA . GLN A 1 204 ? -8.371 -21.050 -18.698 1.00 84.94 204 GLN A CA 1
ATOM 1701 C C . GLN A 1 204 ? -9.684 -20.999 -17.905 1.00 84.94 204 GLN A C 1
ATOM 1703 O O . GLN A 1 204 ? -10.413 -21.978 -17.902 1.00 84.94 204 GLN A O 1
ATOM 1708 N N . LYS A 1 205 ? -9.982 -19.897 -17.207 1.00 77.62 205 LYS A N 1
ATOM 1709 C CA . LYS A 1 205 ? -11.231 -19.733 -16.443 1.00 77.62 205 LYS A CA 1
ATOM 1710 C C . LYS A 1 205 ? -12.371 -19.115 -17.252 1.00 77.62 205 LYS A C 1
ATOM 1712 O O . LYS A 1 205 ? -13.482 -19.033 -16.737 1.00 77.62 205 LYS A O 1
ATOM 1717 N N . GLN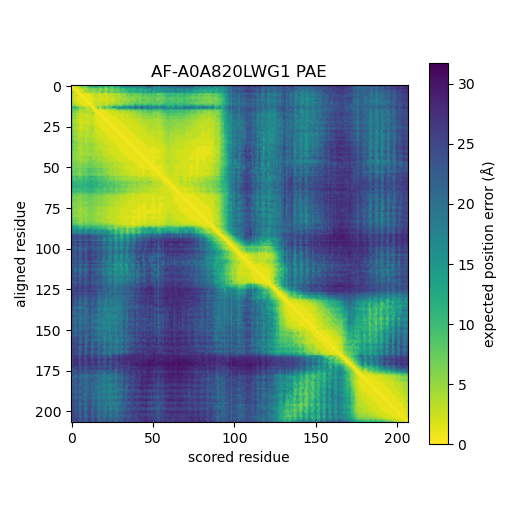 A 1 206 ? -12.086 -18.592 -18.445 1.00 65.50 206 GLN A N 1
ATOM 1718 C CA . GLN A 1 206 ? -13.086 -17.976 -19.322 1.00 65.50 206 GLN A CA 1
ATOM 1719 C C . GLN A 1 206 ? -13.670 -18.951 -20.356 1.00 65.50 206 GLN A C 1
ATOM 1721 O O . GLN A 1 206 ? -14.614 -18.579 -21.050 1.00 65.50 206 GLN A O 1
ATOM 1726 N N . TYR A 1 207 ? -13.133 -20.170 -20.430 1.00 62.31 207 TYR A N 1
ATOM 1727 C CA . TYR A 1 207 ? -13.636 -21.294 -21.221 1.00 62.31 207 TYR A CA 1
ATOM 1728 C C . TYR A 1 207 ? -14.097 -22.409 -20.283 1.00 62.31 207 TYR A C 1
ATOM 1730 O O . TYR A 1 207 ? -15.062 -23.108 -20.654 1.00 62.31 207 TYR A O 1
#

Secondary structure (DSSP, 8-state):
--HHHHHHHHHHHS-HHHHHHHHHHHHHHHHHHHHHHHHHHHHHHHHTTPPPGGG----SSGGGGGSHHHHHHHHHHHHHHHHHHHHHHHHTTS------GGG----SSSPPPHHHHHHHHT-TTSPPPPTT--HHHHHHHHHHHHHHHHHHHHHHHHHHHHHHHTT----S---PPPHHHHHHHHHHHHHHHHHHHHHHHHHTT--

Foldseek 3Di:
DDPVVVLVCCVVPHDPVVNVVVVLVVVLVVVVVVLVVVLVVLVVCLVVLHQDPVLDDDDPDPVCCPPPVVSVSSSVVSVVSNVCSVVVSVPVLDDPDPQDLVQDDPPDPDDDDPLRSVCPSVNVSNPRPPPDPVLVVVLVVLVVVVVVVVVVVVVVVVVVVVCVVVPVPPPDDPPPPPPVSVVVSVVSVVVSVVSVVVVVVVVVVVD

Solvent-accessible surface area (backbone atoms only — not comparable to full-atom values): 12540 Å² total; per-residue (Å²): 132,61,74,68,57,54,55,52,49,39,66,76,73,47,60,72,68,59,49,52,53,49,50,54,52,51,53,50,52,51,53,53,52,52,52,52,51,50,48,52,50,54,52,51,28,60,77,69,74,47,80,61,73,87,67,62,73,92,60,98,49,74,74,47,70,76,32,70,66,46,51,51,50,40,54,49,50,53,54,45,52,50,46,47,58,62,53,38,73,77,56,59,91,62,79,93,66,90,71,70,72,86,74,57,84,78,90,59,96,69,87,74,53,72,68,56,49,50,27,55,62,74,32,83,87,47,72,77,75,54,97,71,65,56,58,66,59,53,51,49,52,53,49,51,50,50,47,53,57,50,47,54,50,50,50,49,52,49,53,50,50,58,36,59,78,64,72,57,83,71,85,83,80,79,78,64,73,49,73,66,54,50,51,48,54,51,51,55,49,53,51,52,53,50,50,53,54,52,52,54,56,52,55,66,71,77,110

pLDDT: mean 75.08, std 15.32, range [43.5, 98.12]

Radius of gyration: 25.3 Å; Cα contacts (8 Å, |Δi|>4): 68; chains: 1; bounding box: 65×43×64 Å